Protein AF-A0A9P8JMI5-F1 (afdb_monomer_lite)

Radius of gyration: 20.56 Å; chains: 1; bounding box: 44×43×56 Å

pLDDT: mean 88.42, std 10.17, range [33.72, 98.31]

Secondary structure (DSSP, 8-state):
---TTS----HHHHHHHHHHHHHTT--EEEE-S-SEEE-TT-SSS--EEEEEEE-TTT--HHHHHHHHHHHHHTT-EEEE---TTS--S-EEETT-TTSPPPP-TT---EEESSS---SS------EESS--PPPPB-TTSPBP-TT---STTHHHHHHHHH---EE-SSB--S-EE-SSS---HHHHTTSEETTT---B-TTSHHHHHHHHHHHHHHHHHH--

InterPro domains:
  IPR006047 Glycosyl hydrolase family 13, catalytic domain [PF00128] (5-127)
  IPR017853 Glycoside hydrolase superfamily [SSF51445] (3-213)
  IPR058655 Cell wall alpha-1,3-glucan synthase Mok11-14/Ags1-like [PTHR47182] (3-224)

Organism: Aureobasidium melanogenum (NCBI:txid46634)

Sequence (224 aa):
MGTTMRHGGDLAGLVDTLDYIQGMGIKGLYVAGTPFINMPWKSDAYSPIDFTLLDHHFGKIADWRAAVDEIHRRGMYIILDNTFATMADLIGFDGYLNESTPFLPEEHQVIWKTERQYPDFAFGNTKTSPCELPRFWDESGSQVQNGAHSDNFSTTFDRLSSLSDCFDSDFDQYGDTEAFGVFPDWQRQLSKFASVQDRLREWKPSVLDKLQHLHCLTISMLDI

Foldseek 3Di:
DDDPLEDDDALVVVLVCLVVCVVVVAAEAEDFAAQADADSNDHRNQAHQELVHGDCVRHHLVSLQVSQVSCVVSNHHYDGDDNQFGHHPQKDFVPDPPHFWDFALAFGDMDGPDPRHRPLFWFFPDKDFQDDDDFDAWPVRHTDDQPPDPDPCNVRVNSNRPDRIDGPGQFQGRTEDEPDDDDTPVSVVRHRYNSRTGGTPCVPVVNVVSVVVSVVCVCVSRPD

Structure (mmCIF, N/CA/C/O backbone):
data_AF-A0A9P8JMI5-F1
#
_entry.id   AF-A0A9P8JMI5-F1
#
loop_
_atom_site.group_PDB
_atom_site.id
_atom_site.type_symbol
_atom_site.label_atom_id
_atom_site.label_alt_id
_atom_site.label_comp_id
_atom_site.label_asym_id
_atom_site.label_entity_id
_atom_site.label_seq_id
_atom_site.pdbx_PDB_ins_code
_atom_site.Cartn_x
_atom_site.Cartn_y
_atom_site.Cartn_z
_atom_site.occupancy
_atom_site.B_iso_or_equiv
_atom_site.auth_seq_id
_atom_site.auth_comp_id
_atom_site.auth_asym_id
_atom_site.auth_atom_id
_atom_site.pdbx_PDB_model_num
ATOM 1 N N . MET A 1 1 ? -4.883 -20.721 23.898 1.00 33.72 1 MET A N 1
ATOM 2 C CA . MET A 1 1 ? -3.406 -20.731 23.939 1.00 33.72 1 MET A CA 1
ATOM 3 C C . MET A 1 1 ? -2.921 -20.181 22.610 1.00 33.72 1 MET A C 1
ATOM 5 O O . MET A 1 1 ? -2.927 -20.914 21.631 1.00 33.72 1 MET A O 1
ATOM 9 N N . GLY A 1 2 ? -2.658 -18.873 22.549 1.00 42.66 2 GLY A N 1
ATOM 10 C CA . GLY A 1 2 ? -2.187 -18.204 21.335 1.00 42.66 2 GLY A CA 1
ATOM 11 C C . GLY A 1 2 ? -0.719 -18.532 21.085 1.00 42.66 2 GLY A C 1
ATOM 12 O O . GLY A 1 2 ? 0.084 -18.530 22.016 1.00 42.66 2 GLY A O 1
ATOM 13 N N . THR A 1 3 ? -0.383 -18.875 19.847 1.00 40.53 3 THR A N 1
ATOM 14 C CA . THR A 1 3 ? 0.981 -19.177 19.408 1.00 40.53 3 THR A CA 1
ATOM 15 C C . THR A 1 3 ? 1.871 -17.947 19.573 1.00 40.53 3 THR A C 1
ATOM 17 O O . THR A 1 3 ? 1.673 -16.928 18.916 1.00 40.53 3 THR A O 1
ATOM 20 N N . THR A 1 4 ? 2.857 -18.062 20.458 1.00 51.56 4 THR A N 1
ATOM 21 C CA . THR A 1 4 ? 3.824 -17.044 20.894 1.00 51.56 4 THR A CA 1
ATOM 22 C C . THR A 1 4 ? 4.888 -16.727 19.832 1.00 51.56 4 THR A C 1
ATOM 24 O O . THR A 1 4 ? 6.080 -16.824 20.109 1.00 51.56 4 THR A O 1
ATOM 27 N N . MET A 1 5 ? 4.489 -16.412 18.597 1.00 56.59 5 MET A N 1
ATOM 28 C CA . MET A 1 5 ? 5.435 -15.969 17.556 1.00 56.59 5 MET A CA 1
ATOM 29 C C . MET A 1 5 ? 5.603 -14.444 17.515 1.00 56.59 5 MET A C 1
ATOM 31 O O . MET A 1 5 ? 6.590 -13.952 16.977 1.00 56.59 5 MET A O 1
ATOM 35 N N . ARG A 1 6 ? 4.681 -13.697 18.134 1.00 65.81 6 ARG A N 1
ATOM 36 C CA . ARG A 1 6 ? 4.723 -12.238 18.275 1.00 65.81 6 ARG A CA 1
ATOM 37 C C . ARG A 1 6 ? 4.472 -11.848 19.733 1.00 65.81 6 ARG A C 1
ATOM 39 O O . ARG A 1 6 ? 3.687 -12.501 20.422 1.00 65.81 6 ARG A O 1
ATOM 46 N N . HIS A 1 7 ? 5.161 -10.811 20.202 1.00 65.44 7 HIS A N 1
ATOM 47 C CA . HIS A 1 7 ? 4.938 -10.196 21.512 1.00 65.44 7 HIS A CA 1
ATOM 48 C C . HIS A 1 7 ? 4.003 -8.992 21.345 1.00 65.44 7 HIS A C 1
ATOM 50 O O . HIS A 1 7 ? 4.207 -8.210 20.421 1.00 65.44 7 HIS A O 1
ATOM 56 N N . GLY A 1 8 ? 3.013 -8.817 22.223 1.00 69.94 8 GLY A N 1
ATOM 57 C CA . GLY A 1 8 ? 2.082 -7.688 22.134 1.00 69.94 8 GLY A CA 1
ATOM 58 C C . GLY A 1 8 ? 0.811 -7.872 22.960 1.00 69.94 8 GLY A C 1
ATOM 59 O O . GLY A 1 8 ? 0.629 -8.909 23.600 1.00 69.94 8 GLY A O 1
ATOM 60 N N . GLY A 1 9 ? -0.031 -6.837 22.964 1.00 80.88 9 GLY A N 1
ATOM 61 C CA . GLY A 1 9 ? -1.409 -6.890 23.458 1.00 80.88 9 GLY A CA 1
ATOM 62 C C . GLY A 1 9 ? -2.399 -7.255 22.348 1.00 80.88 9 GLY A C 1
ATOM 63 O O . GLY A 1 9 ? -2.004 -7.533 21.218 1.00 80.88 9 GLY A O 1
ATOM 64 N N . ASP A 1 10 ? -3.684 -7.229 22.676 1.00 86.69 10 ASP A N 1
ATOM 65 C CA . ASP A 1 10 ? -4.795 -7.510 21.768 1.00 86.69 10 ASP A CA 1
ATOM 66 C C . ASP A 1 10 ? -5.898 -6.445 21.914 1.00 86.69 10 ASP A C 1
ATOM 68 O O . ASP A 1 10 ? -5.756 -5.465 22.655 1.00 86.69 10 ASP A O 1
ATOM 72 N N . LEU A 1 11 ? -7.007 -6.621 21.194 1.00 91.56 11 LEU A N 1
ATOM 73 C CA . LEU A 1 11 ? -8.145 -5.705 21.271 1.00 91.56 11 LEU A CA 1
ATOM 74 C C . LEU A 1 11 ? -8.777 -5.630 22.658 1.00 91.56 11 LEU A C 1
ATOM 76 O O . LEU A 1 11 ? -9.271 -4.568 23.025 1.00 91.56 11 LEU A O 1
ATOM 80 N N . ALA A 1 12 ? -8.766 -6.720 23.427 1.00 90.44 12 ALA A N 1
ATOM 81 C CA . ALA A 1 12 ? -9.298 -6.698 24.784 1.00 90.44 12 ALA A CA 1
ATOM 82 C C . ALA A 1 12 ? -8.448 -5.768 25.659 1.00 90.44 12 ALA A C 1
ATOM 84 O O . ALA A 1 12 ? -8.985 -4.881 26.320 1.00 90.44 12 ALA A O 1
ATOM 85 N N . GLY A 1 13 ? -7.120 -5.882 25.556 1.00 91.94 13 GLY A N 1
ATOM 86 C CA . GLY A 1 13 ? -6.195 -4.955 26.202 1.00 91.94 13 GLY A CA 1
ATOM 87 C C . GLY A 1 13 ? -6.376 -3.503 25.745 1.00 91.94 13 GLY A C 1
ATOM 88 O O . GLY A 1 13 ? -6.311 -2.595 26.571 1.00 91.94 13 GLY A O 1
ATOM 89 N N . LEU A 1 14 ? -6.648 -3.260 24.456 1.00 93.75 14 LEU A N 1
ATOM 90 C CA . LEU A 1 14 ? -6.973 -1.915 23.968 1.00 93.75 14 LEU A CA 1
ATOM 91 C C . LEU A 1 14 ? -8.250 -1.382 24.631 1.00 93.75 14 LEU A C 1
ATOM 93 O O . LEU A 1 14 ? -8.224 -0.281 25.183 1.00 93.75 14 LEU A O 1
ATOM 97 N N . VAL A 1 15 ? -9.334 -2.163 24.615 1.00 95.94 15 VAL A N 1
ATOM 98 C CA . VAL A 1 15 ? -10.634 -1.793 25.198 1.00 95.94 15 VAL A CA 1
ATOM 99 C C . VAL A 1 15 ? -10.502 -1.443 26.681 1.00 95.94 15 VAL A C 1
ATOM 101 O O . VAL A 1 15 ? -11.001 -0.396 27.101 1.00 95.94 15 VAL A O 1
ATOM 104 N N . ASP A 1 16 ? -9.746 -2.237 27.441 1.00 96.31 16 ASP A N 1
ATOM 105 C CA . ASP A 1 16 ? -9.487 -2.012 28.870 1.00 96.31 16 ASP A CA 1
ATOM 106 C C . ASP A 1 16 ? -8.784 -0.668 29.159 1.00 96.31 16 ASP A C 1
ATOM 108 O O . ASP A 1 16 ? -8.864 -0.142 30.271 1.00 96.31 16 ASP A O 1
ATOM 112 N N . THR A 1 17 ? -8.113 -0.073 28.166 1.00 95.94 17 THR A N 1
ATOM 113 C CA . THR A 1 17 ? -7.385 1.204 28.303 1.00 95.94 17 THR A CA 1
ATOM 114 C C . THR A 1 17 ? -8.128 2.423 27.752 1.00 95.94 17 THR A C 1
ATOM 116 O O . THR A 1 17 ? -7.666 3.555 27.940 1.00 95.94 17 THR A O 1
ATOM 119 N N . LEU A 1 18 ? -9.286 2.245 27.105 1.00 97.62 18 LEU A N 1
ATOM 120 C CA . LEU A 1 18 ? -9.977 3.335 26.401 1.00 97.62 18 LEU A CA 1
ATOM 121 C C . LEU A 1 18 ? -10.389 4.492 27.319 1.00 97.62 18 LEU A C 1
ATOM 123 O O . LEU A 1 18 ? -10.363 5.641 26.884 1.00 97.62 18 LEU A O 1
ATOM 127 N N . ASP A 1 19 ? -10.725 4.224 28.583 1.00 97.75 19 ASP A N 1
ATOM 128 C CA . ASP A 1 19 ? -11.083 5.273 29.550 1.00 97.75 19 ASP A CA 1
ATOM 129 C C . ASP A 1 19 ? -9.886 6.165 29.897 1.00 97.75 19 ASP A C 1
ATOM 131 O O . ASP A 1 19 ? -10.025 7.384 30.011 1.00 97.75 19 ASP A O 1
ATOM 135 N N . TYR A 1 20 ? -8.690 5.579 30.008 1.00 97.88 20 TYR A N 1
ATOM 136 C CA . TYR A 1 20 ? -7.456 6.335 30.216 1.00 97.88 20 TYR A CA 1
ATOM 137 C C . TYR A 1 20 ? -7.157 7.230 29.008 1.00 97.88 20 TYR A C 1
ATOM 139 O O . TYR A 1 20 ? -6.894 8.424 29.161 1.00 97.88 20 TYR A O 1
ATOM 147 N N . ILE A 1 21 ? -7.266 6.668 27.803 1.00 97.44 21 ILE A N 1
ATOM 148 C CA . ILE A 1 21 ? -7.045 7.379 26.539 1.00 97.44 21 ILE A CA 1
ATOM 149 C C . ILE A 1 21 ? -8.039 8.533 26.375 1.00 97.44 21 ILE A C 1
ATOM 151 O O . ILE A 1 21 ? -7.640 9.664 26.083 1.00 97.44 21 ILE A O 1
ATOM 155 N N . GLN A 1 22 ? -9.326 8.276 26.612 1.00 97.75 22 GLN A N 1
ATOM 156 C CA . GLN A 1 22 ? -10.365 9.300 26.562 1.00 97.75 22 GLN A CA 1
ATOM 157 C C . GLN A 1 22 ? -10.131 10.384 27.625 1.00 97.75 22 GLN A C 1
ATOM 159 O O . GLN A 1 22 ? -10.297 11.570 27.335 1.00 97.75 22 GLN A O 1
ATOM 164 N N . GLY A 1 23 ? -9.705 9.998 28.833 1.00 97.94 23 GLY A N 1
ATOM 165 C CA . GLY A 1 23 ? -9.383 10.913 29.930 1.00 97.94 23 GLY A CA 1
ATOM 166 C C . GLY A 1 23 ? -8.244 11.887 29.609 1.00 97.94 23 GLY A C 1
ATOM 167 O O . GLY A 1 23 ? -8.245 13.009 30.113 1.00 97.94 23 GLY A O 1
ATOM 168 N N . MET A 1 24 ? -7.320 11.510 28.718 1.00 98.06 24 MET A N 1
ATOM 169 C CA . MET A 1 24 ? -6.291 12.414 28.181 1.00 98.06 24 MET A CA 1
ATOM 170 C C . MET A 1 24 ? -6.831 13.424 27.151 1.00 98.06 24 MET A C 1
ATOM 172 O O . MET A 1 24 ? -6.108 14.331 26.747 1.00 98.06 24 MET A O 1
ATOM 176 N N . GLY A 1 25 ? -8.086 13.287 26.712 1.00 97.69 25 GLY A N 1
ATOM 177 C CA . GLY A 1 25 ? -8.713 14.153 25.710 1.00 97.69 25 GLY A CA 1
ATOM 178 C C . GLY A 1 25 ? -8.486 13.720 24.258 1.00 97.69 25 GLY A C 1
ATOM 179 O O . GLY A 1 25 ? -8.807 14.483 23.345 1.00 97.69 25 GLY A O 1
ATOM 180 N N . ILE A 1 26 ? -7.958 12.514 24.025 1.00 98.06 26 ILE A N 1
ATOM 181 C CA . ILE A 1 26 ? -7.731 11.966 22.681 1.00 98.06 26 ILE A CA 1
ATOM 182 C C . ILE A 1 26 ? -9.067 11.712 21.965 1.00 98.06 26 ILE A C 1
ATOM 184 O O . ILE A 1 26 ? -10.066 11.338 22.579 1.00 98.06 26 ILE A O 1
ATOM 188 N N . LYS A 1 27 ? -9.085 11.948 20.647 1.00 97.44 27 LYS A N 1
ATOM 189 C CA . LYS A 1 27 ? -10.262 11.783 19.773 1.00 97.44 27 LYS A CA 1
ATOM 190 C C . LYS A 1 27 ? -10.054 10.824 18.609 1.00 97.44 27 LYS A C 1
ATOM 192 O O . LYS A 1 27 ? -11.026 10.462 17.962 1.00 97.44 27 LYS A O 1
ATOM 197 N N . GLY A 1 28 ? -8.820 10.417 18.343 1.00 96.69 28 GLY A N 1
ATOM 198 C CA . GLY A 1 28 ? -8.478 9.508 17.259 1.00 96.69 28 GLY A CA 1
ATOM 199 C C . GLY A 1 28 ? -7.433 8.510 17.729 1.00 96.69 28 GLY A C 1
ATOM 200 O O . GLY A 1 28 ? -6.467 8.895 18.386 1.00 96.69 28 GLY A O 1
ATOM 201 N N . LEU A 1 29 ? -7.643 7.245 17.393 1.00 95.94 29 LEU A N 1
ATOM 202 C CA . LEU A 1 29 ? -6.739 6.140 17.649 1.00 95.94 29 LEU A CA 1
ATOM 203 C C . LEU A 1 29 ? -6.214 5.628 16.321 1.00 95.94 29 LEU A C 1
ATOM 205 O O . LEU A 1 29 ? -6.949 5.012 15.560 1.00 95.94 29 LEU A O 1
ATOM 209 N N . TYR A 1 30 ? -4.942 5.886 16.051 1.00 94.88 30 TYR A N 1
ATOM 210 C CA . TYR A 1 30 ? -4.247 5.267 14.937 1.00 94.88 30 TYR A CA 1
ATOM 211 C C . TYR A 1 30 ? -3.578 3.979 15.412 1.00 94.88 30 TYR A C 1
ATOM 213 O O . TYR A 1 30 ? -2.729 4.016 16.306 1.00 94.88 30 TYR A O 1
ATOM 221 N N . VAL A 1 31 ? -3.986 2.849 14.836 1.00 90.25 31 VAL A N 1
ATOM 222 C CA . VAL A 1 31 ? -3.379 1.545 15.107 1.00 90.25 31 VAL A CA 1
ATOM 223 C C . VAL A 1 31 ? -2.309 1.301 14.052 1.00 90.25 31 VAL A C 1
ATOM 225 O O . VAL A 1 31 ? -2.624 1.137 12.877 1.00 90.25 31 VAL A O 1
ATOM 228 N N . ALA A 1 32 ? -1.050 1.312 14.489 1.00 89.06 32 ALA A N 1
ATOM 229 C CA . ALA A 1 32 ? 0.084 1.029 13.623 1.00 89.06 32 ALA A CA 1
ATOM 230 C C . ALA A 1 32 ? 0.099 -0.451 13.220 1.00 89.06 32 ALA A C 1
ATOM 232 O O . ALA A 1 32 ? -0.016 -1.333 14.077 1.00 89.06 32 ALA A O 1
ATOM 233 N N . GLY A 1 33 ? 0.300 -0.696 11.928 1.00 88.31 33 GLY A N 1
ATOM 234 C CA . GLY A 1 33 ? 0.318 -2.028 11.342 1.00 88.31 33 GLY A CA 1
ATOM 235 C C . GLY A 1 33 ? -1.067 -2.501 10.912 1.00 88.31 33 GLY A C 1
ATOM 236 O O . GLY A 1 33 ? -2.107 -2.046 11.388 1.00 88.31 33 GLY A O 1
ATOM 237 N N . THR A 1 34 ? -1.079 -3.431 9.964 1.00 90.88 34 THR A N 1
ATOM 238 C CA . THR A 1 34 ? -2.320 -3.939 9.381 1.00 90.88 34 THR A CA 1
ATOM 239 C C . THR A 1 34 ? -3.052 -4.903 10.328 1.00 90.88 34 THR A C 1
ATOM 241 O O . THR A 1 34 ? -2.411 -5.761 10.945 1.00 90.88 34 THR A O 1
ATOM 244 N N . PRO A 1 35 ? -4.396 -4.837 10.430 1.00 91.69 35 PRO A N 1
ATOM 245 C CA . PRO A 1 35 ? -5.183 -5.807 11.193 1.00 91.69 35 PRO A CA 1
ATOM 246 C C . PRO A 1 35 ? -5.352 -7.149 10.460 1.00 91.69 35 PRO A C 1
ATOM 248 O O . PRO A 1 35 ? -5.969 -8.068 11.001 1.00 91.69 35 PRO A O 1
ATOM 251 N N . PHE A 1 36 ? -4.859 -7.257 9.224 1.00 93.75 36 PHE A N 1
ATOM 252 C CA . PHE A 1 36 ? -5.028 -8.409 8.343 1.00 93.75 36 PHE A CA 1
ATOM 253 C C . PHE A 1 36 ? -3.951 -9.478 8.537 1.00 93.75 36 PHE A C 1
ATOM 255 O O . PHE A 1 36 ? -2.879 -9.206 9.083 1.00 93.75 36 PHE A O 1
ATOM 262 N N . ILE A 1 37 ? -4.235 -10.704 8.083 1.00 92.69 37 ILE A N 1
ATOM 263 C CA . ILE A 1 37 ? -3.332 -11.851 8.223 1.00 92.69 37 ILE A CA 1
ATOM 264 C C . ILE A 1 37 ? -1.945 -11.498 7.677 1.00 92.69 37 ILE A C 1
ATOM 266 O O . ILE A 1 37 ? -1.765 -11.069 6.534 1.00 92.69 37 ILE A O 1
ATOM 270 N N . ASN A 1 38 ? -0.941 -11.717 8.521 1.00 90.56 38 ASN A N 1
ATOM 271 C CA . ASN A 1 38 ? 0.416 -11.244 8.294 1.00 90.56 38 ASN A CA 1
ATOM 272 C C . ASN A 1 38 ? 1.435 -12.376 8.490 1.00 90.56 38 ASN A C 1
ATOM 274 O O . ASN A 1 38 ? 1.147 -13.390 9.133 1.00 90.56 38 ASN A O 1
ATOM 278 N N . MET A 1 39 ? 2.652 -12.216 7.974 1.00 88.69 39 MET A N 1
ATOM 279 C CA . MET A 1 39 ? 3.703 -13.232 8.082 1.00 88.69 39 MET A CA 1
ATOM 280 C C . MET A 1 39 ? 4.049 -13.560 9.539 1.00 88.69 39 MET A C 1
ATOM 282 O O . MET A 1 39 ? 4.525 -12.670 10.245 1.00 88.69 39 MET A O 1
ATOM 286 N N . PRO A 1 40 ? 3.897 -14.814 10.010 1.00 81.44 40 PRO A N 1
ATOM 287 C CA . PRO A 1 40 ? 3.923 -15.126 11.443 1.00 81.44 40 PRO A CA 1
ATOM 288 C C . PRO A 1 40 ? 5.160 -14.645 12.220 1.00 81.44 40 PRO A C 1
ATOM 290 O O . PRO A 1 40 ? 5.050 -14.325 13.398 1.00 81.44 40 PRO A O 1
ATOM 293 N N . TRP A 1 41 ? 6.326 -14.574 11.571 1.00 76.81 41 TRP A N 1
ATOM 294 C CA . TRP A 1 41 ? 7.599 -14.149 12.172 1.00 76.81 41 TRP A CA 1
ATOM 295 C C . TRP A 1 41 ? 7.924 -12.656 12.002 1.00 76.81 41 TRP A C 1
ATOM 297 O O . TRP A 1 41 ? 8.991 -12.209 12.419 1.00 76.81 41 TRP A O 1
ATOM 307 N N . LYS A 1 42 ? 7.043 -11.875 11.371 1.00 81.25 42 LYS A N 1
ATOM 308 C CA . LYS A 1 42 ? 7.169 -10.419 11.230 1.00 81.25 42 LYS A CA 1
ATOM 309 C C . LYS A 1 42 ? 6.335 -9.757 12.319 1.00 81.25 42 LYS A C 1
ATOM 311 O O . LYS A 1 42 ? 5.124 -9.941 12.358 1.00 81.25 42 LYS A O 1
ATOM 316 N N . SER A 1 43 ? 6.988 -9.073 13.255 1.00 78.19 43 SER A N 1
ATOM 317 C CA . SER A 1 43 ? 6.352 -8.540 14.470 1.00 78.19 43 SER A CA 1
ATOM 318 C C . SER A 1 43 ? 5.757 -7.142 14.310 1.00 78.19 43 SER A C 1
ATOM 320 O O . SER A 1 43 ? 5.055 -6.689 15.203 1.00 78.19 43 SER A O 1
ATOM 322 N N . ASP A 1 44 ? 6.067 -6.453 13.216 1.00 84.62 44 ASP A N 1
ATOM 323 C CA . ASP A 1 44 ? 5.668 -5.067 12.957 1.00 84.62 44 ASP A CA 1
ATOM 324 C C . ASP A 1 44 ? 4.272 -4.935 12.329 1.00 84.62 44 ASP A C 1
ATOM 326 O O . ASP A 1 44 ? 3.743 -3.834 12.259 1.00 84.62 44 ASP A O 1
ATOM 330 N N . ALA A 1 45 ? 3.678 -6.050 11.891 1.00 87.62 45 ALA A N 1
ATOM 331 C CA . ALA A 1 45 ? 2.424 -6.087 11.147 1.00 87.62 45 ALA A CA 1
ATOM 332 C C . ALA A 1 45 ? 2.450 -5.276 9.828 1.00 87.62 45 ALA A C 1
ATOM 334 O O . ALA A 1 45 ? 1.413 -4.808 9.368 1.00 87.62 45 ALA A O 1
ATOM 335 N N . TYR A 1 46 ? 3.605 -5.200 9.152 1.00 90.00 46 TYR A N 1
ATOM 336 C CA . TYR A 1 46 ? 3.756 -4.581 7.818 1.00 90.00 46 TYR A CA 1
ATOM 337 C C . TYR A 1 46 ? 4.137 -5.586 6.713 1.00 90.00 46 TYR A C 1
ATOM 339 O O . TYR A 1 46 ? 4.570 -5.207 5.630 1.00 90.00 46 TYR A O 1
ATOM 347 N N . SER A 1 47 ? 3.978 -6.893 6.961 1.00 90.81 47 SER A N 1
ATOM 348 C CA . SER A 1 47 ? 4.109 -7.957 5.947 1.00 90.81 47 SER A CA 1
ATOM 349 C C . SER A 1 47 ? 2.801 -8.748 5.732 1.00 90.81 47 SER A C 1
ATOM 351 O O . SER A 1 47 ? 2.777 -9.966 5.960 1.00 90.81 47 SER A O 1
ATOM 353 N N . PRO A 1 48 ? 1.687 -8.084 5.364 1.00 92.56 48 PRO A N 1
ATOM 354 C CA . PRO A 1 48 ? 0.419 -8.754 5.093 1.00 92.56 48 PRO A CA 1
ATOM 355 C C . PRO A 1 48 ? 0.562 -9.781 3.966 1.00 92.56 48 PRO A C 1
ATOM 357 O O . PRO A 1 48 ? 1.324 -9.579 3.017 1.00 92.56 48 PRO A O 1
ATOM 360 N N . ILE A 1 49 ? -0.177 -10.882 4.093 1.00 92.56 49 ILE A N 1
ATOM 361 C CA . ILE A 1 49 ? -0.284 -11.930 3.065 1.00 92.56 49 ILE A CA 1
ATOM 362 C C . ILE A 1 49 ? -1.704 -12.109 2.539 1.00 92.56 49 ILE A C 1
ATOM 364 O O . ILE A 1 49 ? -1.859 -12.769 1.522 1.00 92.56 49 ILE A O 1
ATOM 368 N N . ASP A 1 50 ? -2.716 -11.593 3.236 1.00 93.75 50 ASP A N 1
ATOM 369 C CA . ASP A 1 50 ? -4.125 -11.718 2.860 1.00 93.75 50 ASP A CA 1
ATOM 370 C C . ASP A 1 50 ? -4.921 -10.584 3.514 1.00 93.75 50 ASP A C 1
ATOM 372 O O . ASP A 1 50 ? -5.087 -10.577 4.735 1.00 93.75 50 ASP A O 1
ATOM 376 N N . PHE A 1 51 ? -5.411 -9.637 2.713 1.00 93.81 51 PHE A N 1
ATOM 377 C CA . PHE A 1 51 ? -6.210 -8.494 3.164 1.00 93.81 51 PHE A CA 1
ATOM 378 C C . PHE A 1 51 ? -7.709 -8.811 3.285 1.00 93.81 51 PHE A C 1
ATOM 380 O O . PHE A 1 51 ? -8.512 -7.929 3.589 1.00 93.81 51 PHE A O 1
ATOM 387 N N . THR A 1 52 ? -8.124 -10.058 3.057 1.00 92.12 52 THR A N 1
ATOM 388 C CA . THR A 1 52 ? -9.528 -10.484 3.172 1.00 92.12 52 THR A CA 1
ATOM 389 C C . THR A 1 52 ? -9.857 -11.080 4.540 1.00 92.12 52 THR A C 1
ATOM 391 O O . THR A 1 52 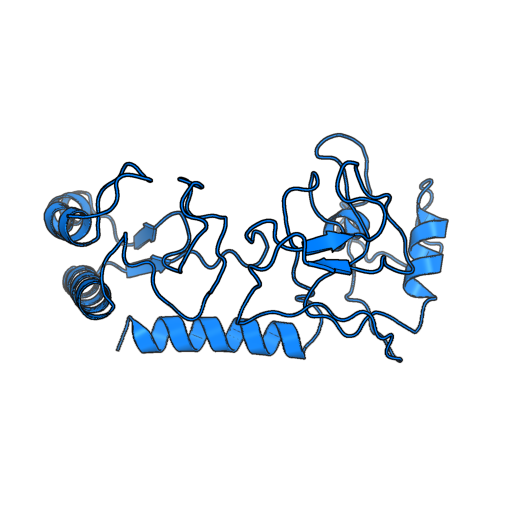? -11.031 -11.195 4.900 1.00 92.12 52 THR A O 1
ATOM 394 N N . LEU A 1 53 ? -8.835 -11.426 5.330 1.00 92.94 53 LEU A N 1
ATOM 395 C CA . LEU A 1 53 ? -8.972 -12.071 6.633 1.00 92.94 53 LEU A CA 1
ATOM 396 C C . LEU A 1 53 ? -8.263 -11.272 7.730 1.00 92.94 53 LEU A C 1
ATOM 398 O O . LEU A 1 53 ? -7.096 -10.910 7.604 1.00 92.94 53 LEU A O 1
ATOM 402 N N . LEU A 1 54 ? -8.960 -11.042 8.844 1.00 92.81 54 LEU A N 1
ATOM 403 C CA . LEU A 1 54 ? -8.379 -10.429 10.041 1.00 92.81 54 LEU A CA 1
ATOM 404 C C . LEU A 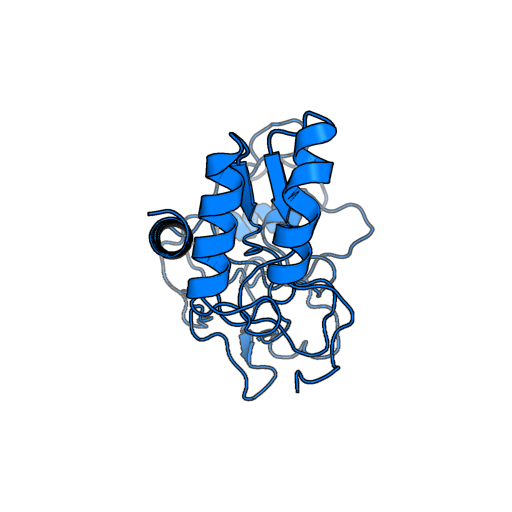1 54 ? -7.392 -11.389 10.715 1.00 92.81 54 LEU A C 1
ATOM 406 O O . LEU A 1 54 ? -7.654 -12.591 10.827 1.00 92.81 54 LEU A O 1
ATOM 410 N N . ASP A 1 55 ? -6.281 -10.851 11.214 1.00 91.31 55 ASP A N 1
ATOM 411 C CA . ASP A 1 55 ? -5.309 -11.623 11.974 1.00 91.31 55 ASP A CA 1
ATOM 412 C C . ASP A 1 55 ? -5.890 -11.999 13.342 1.00 91.31 55 ASP A C 1
ATOM 414 O O . ASP A 1 55 ? -6.109 -11.161 14.222 1.00 91.31 55 ASP A O 1
ATOM 418 N N . HIS A 1 56 ? -6.104 -13.301 13.533 1.00 89.38 56 HIS A N 1
ATOM 419 C CA . HIS A 1 56 ? -6.594 -13.876 14.783 1.00 89.38 56 HIS A CA 1
ATOM 420 C C . HIS A 1 56 ? -5.702 -13.574 15.993 1.00 89.38 56 HIS A C 1
ATOM 422 O O . HIS A 1 56 ? -6.151 -13.765 17.125 1.00 89.38 56 HIS A O 1
ATOM 428 N N . HIS A 1 57 ? -4.461 -13.131 15.776 1.00 86.56 57 HIS A N 1
ATOM 429 C CA . HIS A 1 57 ? -3.605 -12.623 16.838 1.00 86.56 57 HIS A CA 1
ATOM 430 C C . HIS A 1 57 ? -4.217 -11.415 17.558 1.00 86.56 57 HIS A C 1
ATOM 432 O O . HIS A 1 57 ? -4.119 -11.344 18.780 1.00 86.56 57 HIS A O 1
ATOM 438 N N . PHE A 1 58 ? -4.867 -10.503 16.827 1.00 88.88 58 PHE A N 1
ATOM 439 C CA . PHE A 1 58 ? -5.457 -9.288 17.401 1.00 88.88 58 PHE A CA 1
ATOM 440 C C . PHE A 1 58 ? -6.884 -9.504 17.909 1.00 88.88 58 PHE A C 1
ATOM 442 O O . PHE A 1 58 ? -7.320 -8.827 18.837 1.00 88.88 58 PHE A O 1
ATOM 449 N N . GLY A 1 59 ? -7.601 -10.468 17.331 1.00 90.38 59 GLY A N 1
ATOM 450 C CA . GLY A 1 59 ? -8.940 -10.858 17.754 1.00 90.38 59 GLY A CA 1
ATOM 451 C C . GLY A 1 59 ? -9.780 -11.371 16.593 1.00 90.38 59 GLY A C 1
ATOM 452 O O . GLY A 1 59 ? -9.335 -11.444 15.448 1.00 90.38 59 GLY A O 1
ATOM 453 N N . LYS A 1 60 ? -11.019 -11.759 16.884 1.00 93.44 60 LYS A N 1
ATOM 454 C CA . LYS A 1 60 ? -12.009 -12.118 15.861 1.00 93.44 60 LYS A CA 1
ATOM 455 C C . LYS A 1 60 ? -12.752 -10.867 15.403 1.00 93.44 60 LYS A C 1
ATOM 457 O O . LYS A 1 60 ? -12.771 -9.852 16.087 1.00 93.44 60 LYS A O 1
ATOM 462 N N . ILE A 1 61 ? -13.469 -10.976 14.286 1.00 94.12 61 ILE A N 1
ATOM 463 C CA . ILE A 1 61 ? -14.333 -9.900 13.772 1.00 94.12 61 ILE A CA 1
ATOM 464 C C . ILE A 1 61 ? -15.303 -9.337 14.828 1.00 94.12 61 ILE A C 1
ATOM 466 O O . ILE A 1 61 ? -15.542 -8.136 14.863 1.00 94.12 61 ILE A O 1
ATOM 470 N N . ALA A 1 62 ? -15.845 -10.186 15.707 1.00 94.75 62 ALA A N 1
ATOM 471 C CA . ALA A 1 62 ? -16.738 -9.750 16.780 1.00 94.75 62 ALA A CA 1
ATOM 472 C C . ALA A 1 62 ? -16.014 -8.892 17.829 1.00 94.75 62 ALA A C 1
ATOM 474 O O . ALA A 1 62 ? -16.584 -7.914 18.301 1.00 94.75 62 ALA A O 1
ATOM 475 N N . ASP A 1 63 ? -14.762 -9.233 18.146 1.00 94.88 63 ASP A N 1
ATOM 476 C CA . ASP A 1 63 ? -13.932 -8.477 19.086 1.00 94.88 63 ASP A CA 1
ATOM 477 C C . ASP A 1 63 ? -13.559 -7.115 18.483 1.00 94.88 63 ASP A C 1
ATOM 479 O O . ASP A 1 63 ? -13.638 -6.096 19.164 1.00 94.88 63 ASP A O 1
ATOM 483 N N . TRP A 1 64 ? -13.240 -7.080 17.181 1.00 95.50 64 TRP A N 1
ATOM 484 C CA . TRP A 1 64 ? -12.991 -5.834 16.450 1.00 95.50 64 TRP A CA 1
ATOM 485 C C . TRP A 1 64 ? -14.209 -4.912 16.455 1.00 95.50 64 TRP A C 1
ATOM 487 O O . TRP A 1 64 ? -14.079 -3.759 16.850 1.00 95.50 64 TRP A O 1
ATOM 497 N N . ARG A 1 65 ? -15.393 -5.412 16.079 1.00 96.56 65 ARG A N 1
ATOM 498 C CA . ARG A 1 65 ? -16.636 -4.619 16.095 1.00 96.56 65 ARG A CA 1
ATOM 499 C C . ARG A 1 65 ? -16.936 -4.059 17.480 1.00 96.56 65 ARG A C 1
ATOM 501 O O . ARG A 1 65 ? -17.158 -2.866 17.619 1.00 96.56 65 ARG A O 1
ATOM 508 N N . ALA A 1 66 ? -16.850 -4.901 18.511 1.00 96.19 66 ALA A N 1
ATOM 509 C CA . ALA A 1 66 ? -17.068 -4.464 19.886 1.00 96.19 66 ALA A CA 1
ATOM 510 C C . ALA A 1 66 ? -16.068 -3.375 20.317 1.00 96.19 66 ALA A C 1
ATOM 512 O O . ALA A 1 66 ? -16.449 -2.430 21.004 1.00 96.19 66 ALA A O 1
ATOM 513 N N . ALA A 1 67 ? -14.802 -3.479 19.902 1.00 96.50 67 ALA A N 1
ATOM 514 C CA . ALA A 1 67 ? -13.802 -2.453 20.175 1.00 96.50 67 ALA A CA 1
ATOM 515 C C . ALA A 1 67 ? -14.112 -1.135 19.445 1.00 96.50 67 ALA A C 1
ATOM 517 O O . ALA A 1 67 ? -14.045 -0.076 20.067 1.00 96.50 67 ALA A O 1
ATOM 518 N N . VAL A 1 68 ? -14.487 -1.189 18.162 1.00 97.19 68 VAL A N 1
ATOM 519 C CA . VAL A 1 68 ? -14.885 -0.006 17.375 1.00 97.19 68 VAL A CA 1
ATOM 520 C C . VAL A 1 68 ? -16.109 0.675 17.990 1.00 97.19 68 VAL A C 1
ATOM 522 O O . VAL A 1 68 ? -16.066 1.880 18.241 1.00 97.19 68 VAL A O 1
ATOM 525 N N . ASP A 1 69 ? -17.143 -0.090 18.346 1.00 97.44 69 ASP A N 1
ATOM 526 C CA . ASP A 1 69 ? -18.342 0.419 19.024 1.00 97.44 69 ASP A CA 1
ATOM 527 C C . ASP A 1 69 ? -17.986 1.151 20.324 1.00 97.44 69 ASP A C 1
ATOM 529 O O . ASP A 1 69 ? -18.488 2.239 20.614 1.00 97.44 69 ASP A O 1
ATOM 533 N N . GLU A 1 70 ? -17.081 0.576 21.113 1.00 97.56 70 GLU A N 1
ATOM 534 C CA . GLU A 1 70 ? -16.671 1.121 22.404 1.00 97.56 70 GLU A CA 1
ATOM 535 C C . GLU A 1 70 ? -15.798 2.385 22.258 1.00 97.56 70 GLU A C 1
ATOM 537 O O . GLU A 1 70 ? -15.891 3.315 23.073 1.00 97.56 70 GLU A O 1
ATOM 542 N N . ILE A 1 71 ? -15.006 2.469 21.184 1.00 97.75 71 ILE A N 1
ATOM 543 C CA . ILE A 1 71 ? -14.278 3.678 20.768 1.00 97.75 71 ILE A CA 1
ATOM 544 C C . ILE A 1 71 ? -15.275 4.775 20.362 1.00 97.75 71 ILE A C 1
ATOM 546 O O . ILE A 1 71 ? -15.208 5.898 20.878 1.00 97.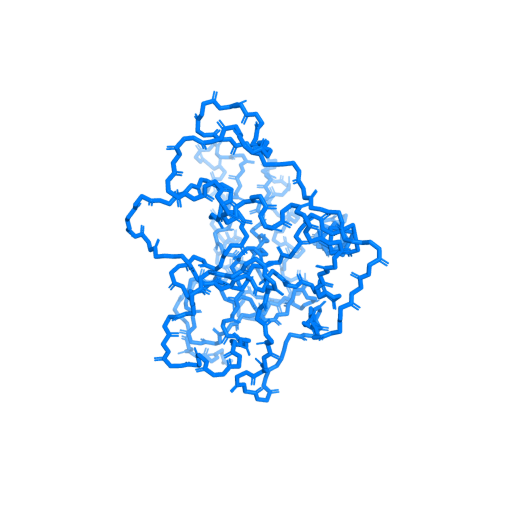75 71 ILE A O 1
ATOM 550 N N . HIS A 1 72 ? -16.250 4.449 19.511 1.00 97.81 72 HIS A N 1
ATOM 551 C CA . HIS A 1 72 ? -17.266 5.388 19.027 1.00 97.81 72 HIS A CA 1
ATOM 552 C C . HIS A 1 72 ? -18.186 5.881 20.150 1.00 97.81 72 HIS A C 1
ATOM 554 O O . HIS A 1 72 ? -18.471 7.079 20.236 1.00 97.81 72 HIS A O 1
ATOM 560 N N . ARG A 1 73 ? -18.556 5.017 21.104 1.00 97.50 73 ARG A N 1
ATOM 561 C CA . ARG A 1 73 ? -19.336 5.385 22.302 1.00 97.50 73 ARG A CA 1
ATOM 562 C C . ARG A 1 73 ? -18.649 6.458 23.153 1.00 97.50 73 ARG A C 1
ATOM 564 O O . ARG A 1 73 ? -19.318 7.223 23.850 1.00 97.50 73 ARG A O 1
ATOM 571 N N . ARG A 1 74 ? -17.317 6.543 23.091 1.00 97.75 74 ARG A N 1
ATOM 572 C CA . ARG A 1 74 ? -16.506 7.573 23.766 1.00 97.75 74 ARG A CA 1
ATOM 573 C C . ARG A 1 74 ? -16.333 8.854 22.953 1.00 97.75 74 ARG A C 1
ATOM 575 O O . ARG A 1 74 ? -15.667 9.782 23.426 1.00 97.75 74 ARG A O 1
ATOM 582 N N . GLY A 1 75 ? -16.922 8.931 21.760 1.00 97.44 75 GLY A N 1
ATOM 583 C CA . GLY A 1 75 ? -16.718 10.029 20.819 1.00 97.44 75 GLY A CA 1
ATOM 584 C C . GLY A 1 75 ? -15.269 10.112 20.338 1.00 97.44 75 GLY A C 1
ATOM 585 O O . GLY A 1 75 ? -14.742 11.219 20.193 1.00 97.44 75 GLY A O 1
ATOM 586 N N . MET A 1 76 ? -14.615 8.957 20.194 1.00 98.31 76 MET A N 1
ATOM 587 C CA . MET A 1 76 ? -13.313 8.796 19.548 1.00 98.31 76 MET A CA 1
ATOM 588 C C . MET A 1 76 ? -13.505 8.088 18.201 1.00 98.31 76 MET A C 1
ATOM 590 O O . MET A 1 76 ? -14.554 7.499 17.979 1.00 98.31 76 MET A O 1
ATOM 594 N N . TYR A 1 77 ? -12.500 8.131 17.331 1.00 97.31 77 TYR A N 1
ATOM 595 C CA . TYR A 1 77 ? -12.469 7.443 16.036 1.00 97.31 77 TYR A CA 1
ATOM 596 C C . TYR A 1 77 ? -11.265 6.510 15.964 1.00 97.31 77 TYR A C 1
ATOM 598 O O . TYR A 1 77 ? -10.253 6.764 16.619 1.00 97.31 77 TYR A O 1
ATOM 606 N N . ILE A 1 78 ? -11.348 5.467 15.145 1.00 95.62 78 ILE A N 1
ATOM 607 C CA . ILE A 1 78 ? -10.224 4.576 14.853 1.00 95.62 78 ILE A CA 1
ATOM 608 C C . ILE A 1 78 ? -9.731 4.782 13.417 1.00 95.62 78 ILE A C 1
ATOM 610 O O . ILE A 1 78 ? -10.515 5.009 12.500 1.00 95.62 78 ILE A O 1
ATOM 614 N N . ILE A 1 79 ? -8.417 4.712 13.228 1.00 95.00 79 ILE A N 1
ATOM 615 C CA . ILE A 1 79 ? -7.744 4.731 11.932 1.00 95.00 79 ILE A CA 1
ATOM 616 C C . ILE A 1 79 ? -6.909 3.457 11.861 1.00 95.00 79 ILE A C 1
ATOM 618 O O . ILE A 1 79 ? -6.055 3.225 12.719 1.00 95.00 79 ILE A O 1
ATOM 622 N N . LEU A 1 80 ? -7.180 2.637 10.849 1.00 92.38 80 LEU A N 1
ATOM 623 C CA . LEU A 1 80 ? -6.483 1.378 10.608 1.00 92.38 80 LEU A CA 1
ATOM 624 C C . LEU A 1 80 ? -5.561 1.513 9.403 1.00 92.38 80 LEU A C 1
ATOM 626 O O . LEU A 1 80 ? -5.942 2.091 8.383 1.00 92.38 80 LEU A O 1
ATOM 630 N N . ASP A 1 81 ? -4.370 0.937 9.522 1.00 89.56 81 ASP A N 1
ATOM 631 C CA . ASP A 1 81 ? -3.421 0.830 8.425 1.00 89.56 81 ASP A CA 1
ATOM 632 C C . ASP A 1 81 ? -3.863 -0.206 7.389 1.00 89.56 81 ASP A C 1
ATOM 634 O O . ASP A 1 81 ? -4.280 -1.319 7.710 1.00 89.56 81 ASP A O 1
ATOM 638 N N . ASN A 1 82 ? -3.685 0.153 6.122 1.00 86.06 82 ASN A N 1
ATOM 639 C CA . ASN A 1 82 ? -3.845 -0.727 4.972 1.00 86.06 82 ASN A CA 1
ATOM 640 C C . ASN A 1 82 ? -2.607 -0.574 4.091 1.00 86.06 82 ASN A C 1
ATOM 642 O O . ASN A 1 82 ? -2.472 0.372 3.316 1.00 86.06 82 ASN A O 1
ATOM 646 N N . THR A 1 83 ? -1.645 -1.468 4.292 1.00 84.50 83 THR A N 1
ATOM 647 C CA . THR A 1 83 ? -0.253 -1.253 3.886 1.00 84.50 83 THR A CA 1
ATOM 648 C C . THR A 1 83 ? 0.019 -1.886 2.521 1.00 84.50 83 THR A C 1
ATOM 650 O O . THR A 1 83 ? 0.791 -2.826 2.396 1.00 84.50 83 THR A O 1
ATOM 653 N N . PHE A 1 84 ? -0.637 -1.412 1.468 1.00 86.19 84 PHE A N 1
ATOM 654 C CA . PHE A 1 84 ? -0.528 -2.040 0.143 1.00 86.19 84 PHE A CA 1
ATOM 655 C C . PHE A 1 84 ? 0.833 -1.847 -0.541 1.00 86.19 84 PHE A C 1
ATOM 657 O O . PHE A 1 84 ? 1.246 -2.677 -1.342 1.00 86.19 84 PHE A O 1
ATOM 664 N N . ALA A 1 85 ? 1.566 -0.795 -0.175 1.00 79.94 85 ALA A N 1
ATOM 665 C CA . ALA A 1 85 ? 2.931 -0.566 -0.647 1.00 79.94 85 ALA A CA 1
ATOM 666 C C . ALA A 1 85 ? 3.973 -1.483 0.027 1.00 79.94 85 ALA A C 1
ATOM 668 O O . ALA A 1 85 ? 5.114 -1.559 -0.422 1.00 79.94 85 ALA A O 1
ATOM 669 N N . THR A 1 86 ? 3.606 -2.163 1.119 1.00 82.00 86 THR A N 1
ATOM 670 C CA . THR A 1 86 ? 4.476 -3.078 1.868 1.00 82.00 86 THR A CA 1
ATOM 671 C C . THR A 1 86 ? 3.733 -4.375 2.133 1.00 82.00 86 THR A C 1
ATOM 673 O O . THR A 1 86 ? 2.905 -4.456 3.039 1.00 82.00 86 THR A O 1
ATOM 676 N N . MET A 1 87 ? 4.044 -5.404 1.359 1.00 90.19 87 MET A N 1
ATOM 677 C CA . MET A 1 87 ? 3.482 -6.738 1.537 1.00 90.19 87 MET A CA 1
ATOM 678 C C . MET A 1 87 ? 4.584 -7.745 1.876 1.00 90.19 87 MET A C 1
ATOM 680 O O . MET A 1 87 ? 5.775 -7.427 1.862 1.00 90.19 87 MET A O 1
ATOM 684 N N . ALA A 1 88 ? 4.192 -8.951 2.272 1.00 90.50 88 ALA A N 1
ATOM 685 C CA . ALA A 1 88 ? 5.139 -10.014 2.571 1.00 90.50 88 ALA A CA 1
ATOM 686 C C . ALA A 1 88 ? 5.954 -10.428 1.343 1.00 90.50 88 ALA A C 1
ATOM 688 O O . ALA A 1 88 ? 5.381 -10.907 0.391 1.00 90.50 88 ALA A O 1
ATOM 689 N N . ASP A 1 89 ? 7.280 -10.402 1.407 1.00 90.06 89 ASP 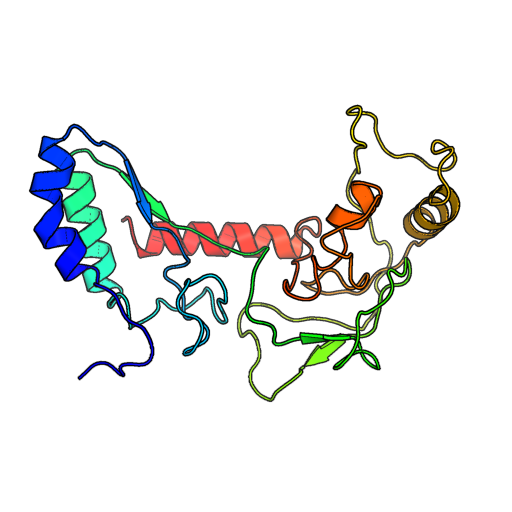A N 1
ATOM 690 C CA . ASP A 1 89 ? 8.163 -10.849 0.317 1.00 90.06 89 ASP A CA 1
ATOM 691 C C . ASP A 1 89 ? 7.903 -12.314 -0.139 1.00 90.06 89 ASP A C 1
ATOM 693 O O . ASP A 1 89 ? 8.515 -13.271 0.353 1.00 90.06 89 ASP A O 1
ATOM 697 N N . LEU A 1 90 ? 6.950 -12.490 -1.062 1.00 92.00 90 LEU A N 1
ATOM 698 C CA . LEU A 1 90 ? 6.469 -13.772 -1.599 1.00 92.00 90 LEU A CA 1
ATOM 699 C C . LEU A 1 90 ? 6.761 -13.911 -3.097 1.00 92.00 90 LEU A C 1
ATOM 701 O O . LEU A 1 90 ? 6.734 -15.031 -3.619 1.00 92.00 90 LEU A O 1
ATOM 705 N N . ILE A 1 91 ? 7.064 -12.805 -3.779 1.00 93.25 91 ILE A N 1
ATOM 706 C CA . ILE A 1 91 ? 7.370 -12.763 -5.211 1.00 93.25 91 ILE A CA 1
ATOM 707 C C . ILE A 1 91 ? 8.793 -12.258 -5.452 1.00 93.25 91 ILE A C 1
ATOM 709 O O . ILE A 1 91 ? 9.289 -11.368 -4.766 1.00 93.25 91 ILE A O 1
ATOM 713 N N . GLY A 1 92 ? 9.465 -12.817 -6.452 1.00 92.88 92 GLY A N 1
ATOM 714 C CA . GLY A 1 92 ? 10.817 -12.421 -6.834 1.00 92.88 92 GLY A CA 1
ATOM 715 C C . GLY A 1 92 ? 10.963 -12.329 -8.343 1.00 92.88 92 GLY A C 1
ATOM 716 O O . GLY A 1 92 ? 10.167 -12.902 -9.083 1.00 92.88 92 GLY A O 1
ATOM 717 N N . PHE A 1 93 ? 11.978 -11.604 -8.795 1.00 94.75 93 PHE A N 1
ATOM 718 C CA . PHE A 1 93 ? 12.298 -11.507 -10.213 1.00 94.75 93 PHE A CA 1
ATOM 719 C C . PHE A 1 93 ? 13.085 -12.743 -10.664 1.00 94.75 93 PHE A C 1
ATOM 721 O O . PHE A 1 93 ? 13.988 -13.206 -9.957 1.00 94.75 93 PHE A O 1
ATOM 728 N N . ASP A 1 94 ? 12.720 -13.303 -11.818 1.00 95.69 94 ASP A N 1
ATOM 729 C CA . ASP A 1 94 ? 13.393 -14.478 -12.376 1.00 95.69 94 ASP A CA 1
ATOM 730 C C . ASP A 1 94 ? 14.872 -14.164 -12.643 1.00 95.69 94 ASP A C 1
ATOM 732 O O . ASP A 1 94 ? 15.213 -13.130 -13.211 1.00 95.69 94 ASP A O 1
ATOM 736 N N . GLY A 1 95 ? 15.759 -15.043 -12.182 1.00 94.81 95 GLY A N 1
ATOM 737 C CA . GLY A 1 95 ? 17.206 -14.827 -12.213 1.00 94.81 95 GLY A CA 1
ATOM 738 C C . GLY A 1 95 ? 17.782 -13.940 -11.099 1.00 94.81 95 GLY A C 1
ATOM 739 O O . GLY A 1 95 ? 18.997 -13.936 -10.949 1.00 94.81 95 GLY A O 1
ATOM 740 N N . TYR A 1 96 ? 16.961 -13.276 -10.272 1.00 93.19 96 TYR A N 1
ATOM 741 C CA . TYR A 1 96 ? 17.421 -12.319 -9.246 1.00 93.19 96 TYR A CA 1
ATOM 742 C C . TYR A 1 96 ? 16.913 -12.637 -7.825 1.00 93.19 96 TYR A C 1
ATOM 744 O O . TYR A 1 96 ? 16.751 -11.760 -6.984 1.00 93.19 96 TYR A O 1
ATOM 752 N N . LEU A 1 97 ? 16.656 -13.908 -7.499 1.00 91.19 97 LEU A N 1
ATOM 753 C CA . LEU A 1 97 ? 16.116 -14.278 -6.177 1.00 91.19 97 LEU A CA 1
ATOM 754 C C . LEU A 1 97 ? 17.066 -14.018 -4.993 1.00 91.19 97 LEU A C 1
ATOM 756 O O . LEU A 1 97 ? 16.608 -13.965 -3.852 1.00 91.19 97 LEU A O 1
ATOM 760 N N . ASN A 1 98 ? 18.372 -13.912 -5.251 1.00 89.50 98 ASN A N 1
ATOM 761 C CA . ASN A 1 98 ? 19.413 -13.800 -4.222 1.00 89.50 98 ASN A CA 1
ATOM 762 C C . ASN A 1 98 ? 20.295 -12.552 -4.395 1.00 89.50 98 ASN A C 1
ATOM 764 O O . ASN A 1 98 ? 21.349 -12.458 -3.766 1.00 89.50 98 ASN A O 1
ATOM 768 N N . GLU A 1 99 ? 19.902 -11.619 -5.259 1.00 89.00 99 GLU A N 1
ATOM 769 C CA . GLU A 1 99 ? 20.655 -10.401 -5.554 1.00 89.00 99 GLU A CA 1
ATOM 770 C C . GLU A 1 99 ? 19.703 -9.256 -5.919 1.00 89.00 99 GLU A C 1
ATOM 772 O O . GLU A 1 99 ? 18.534 -9.484 -6.222 1.00 89.00 99 GLU A O 1
ATOM 777 N N . SER A 1 100 ? 20.195 -8.019 -5.879 1.00 88.88 100 SER A N 1
ATOM 778 C CA . SER A 1 100 ? 19.394 -6.858 -6.267 1.00 88.88 100 SER A CA 1
ATOM 779 C C . SER A 1 100 ? 19.089 -6.889 -7.762 1.00 88.88 100 SER A C 1
ATOM 781 O O . SER A 1 100 ? 19.980 -7.063 -8.595 1.00 88.88 100 SER A O 1
ATOM 783 N N . THR A 1 101 ? 17.830 -6.660 -8.110 1.00 92.31 101 THR A N 1
ATOM 784 C CA . THR A 1 101 ? 17.369 -6.633 -9.496 1.00 92.31 101 THR A CA 1
ATOM 785 C C . THR A 1 101 ? 17.579 -5.238 -10.085 1.00 92.31 101 THR A C 1
ATOM 787 O O . THR A 1 101 ? 17.080 -4.263 -9.522 1.00 92.31 101 THR A O 1
ATOM 790 N N . PRO A 1 102 ? 18.278 -5.086 -11.223 1.00 91.56 102 PRO A N 1
ATOM 791 C CA . PRO A 1 102 ? 18.483 -3.778 -11.831 1.00 91.56 102 PRO A CA 1
ATOM 792 C C . PRO A 1 102 ? 17.163 -3.182 -12.323 1.00 91.56 102 PRO A C 1
ATOM 794 O O . PRO A 1 102 ? 16.280 -3.907 -12.782 1.00 91.56 102 PRO A O 1
ATOM 797 N N . PHE A 1 103 ? 17.047 -1.854 -12.299 1.00 91.38 103 PHE A N 1
ATOM 798 C CA . PHE A 1 103 ? 15.880 -1.193 -12.871 1.00 91.38 103 PHE A CA 1
ATOM 799 C C . PHE A 1 103 ? 15.838 -1.352 -14.399 1.00 91.38 103 PHE A C 1
ATOM 801 O O . PHE A 1 103 ? 16.809 -0.985 -15.065 1.00 91.38 103 PHE A O 1
ATOM 808 N N . LEU A 1 104 ? 14.726 -1.841 -14.961 1.00 91.31 104 LEU A N 1
ATOM 809 C CA . LEU A 1 104 ? 14.530 -1.983 -16.411 1.00 91.31 104 LEU A CA 1
ATOM 810 C C . LEU A 1 104 ? 13.177 -1.417 -16.868 1.00 91.31 104 LEU A C 1
ATOM 812 O O . LEU A 1 104 ? 12.154 -1.830 -16.324 1.00 91.31 104 LEU A O 1
ATOM 816 N N . PRO A 1 105 ? 13.139 -0.561 -17.911 1.00 89.56 105 PRO A N 1
ATOM 817 C CA . PRO A 1 105 ? 11.893 -0.078 -18.511 1.00 89.56 105 PRO A CA 1
ATOM 818 C C . PRO A 1 105 ? 10.952 -1.179 -19.010 1.00 89.56 105 PRO A C 1
ATOM 820 O O . PRO A 1 105 ? 9.741 -1.014 -18.964 1.00 89.56 105 PRO A O 1
ATOM 823 N N . GLU A 1 106 ? 11.501 -2.291 -19.500 1.00 91.12 106 GLU A N 1
ATOM 824 C CA . GLU A 1 106 ? 10.739 -3.376 -20.133 1.00 91.12 106 GLU A CA 1
ATOM 825 C C . GLU A 1 106 ? 10.058 -4.338 -19.155 1.00 91.12 106 GLU A C 1
ATOM 827 O O . GLU A 1 106 ? 9.333 -5.228 -19.615 1.00 91.12 106 GLU A O 1
ATOM 832 N N . GLU A 1 107 ? 10.302 -4.141 -17.856 1.00 93.62 107 GLU A N 1
ATOM 833 C CA . GLU A 1 107 ? 9.908 -5.009 -16.749 1.00 93.62 107 GLU A CA 1
ATOM 834 C C . GLU A 1 107 ? 10.587 -6.389 -16.739 1.00 93.62 107 GLU A C 1
ATOM 836 O O . GLU A 1 107 ? 11.032 -6.929 -17.754 1.00 93.62 107 GLU A O 1
ATOM 841 N N . HIS A 1 108 ? 10.665 -6.978 -15.550 1.00 95.69 108 HIS A N 1
ATOM 842 C CA . HIS A 1 108 ? 11.205 -8.310 -15.302 1.00 95.69 108 HIS A CA 1
ATOM 843 C C . HIS A 1 108 ? 10.088 -9.337 -15.195 1.00 95.69 108 HIS A C 1
ATOM 845 O O . HIS A 1 108 ? 8.997 -9.036 -14.728 1.00 95.69 108 HIS A O 1
ATOM 851 N N . GLN A 1 109 ? 10.384 -10.576 -15.573 1.00 96.38 109 GLN A N 1
ATOM 852 C CA . GLN A 1 109 ? 9.508 -11.705 -15.274 1.00 96.38 109 GLN A CA 1
ATOM 853 C C . GLN A 1 109 ? 9.504 -11.961 -13.764 1.00 96.38 109 GLN A C 1
ATOM 855 O O . GLN A 1 109 ? 10.565 -11.957 -13.134 1.00 96.38 109 GLN A O 1
ATOM 860 N N . VAL A 1 110 ? 8.332 -12.226 -13.189 1.00 95.44 110 VAL A N 1
ATOM 861 C CA . VAL A 1 110 ? 8.185 -12.546 -11.764 1.00 95.44 110 VAL A CA 1
ATOM 862 C C . VAL A 1 110 ? 7.846 -14.019 -11.552 1.00 95.44 110 VAL A C 1
ATOM 864 O O . VAL A 1 110 ? 7.185 -14.659 -12.371 1.00 95.44 110 VAL A O 1
ATOM 867 N N . ILE A 1 111 ? 8.310 -14.563 -10.431 1.00 96.06 111 ILE A N 1
ATOM 868 C CA . ILE A 1 111 ? 8.033 -15.917 -9.956 1.00 96.06 111 ILE A CA 1
ATOM 869 C C . ILE A 1 111 ? 7.634 -15.899 -8.478 1.00 96.06 111 ILE A C 1
ATOM 871 O O . ILE A 1 111 ? 8.048 -15.032 -7.705 1.00 96.06 111 ILE A O 1
ATOM 875 N N . TRP A 1 112 ? 6.853 -16.894 -8.059 1.00 95.38 112 TRP A N 1
ATOM 876 C CA . TRP A 1 112 ? 6.611 -17.143 -6.639 1.00 95.38 112 TRP A CA 1
ATOM 877 C C . TRP A 1 112 ? 7.880 -17.692 -5.986 1.00 95.38 112 TRP A C 1
ATOM 879 O O . TRP A 1 112 ? 8.469 -18.655 -6.477 1.00 95.38 112 TRP A O 1
ATOM 889 N N . LYS A 1 113 ? 8.286 -17.110 -4.854 1.00 93.00 113 LYS A N 1
ATOM 890 C CA . LYS A 1 113 ? 9.470 -17.558 -4.098 1.00 93.00 113 LYS A CA 1
ATOM 891 C C . LYS A 1 113 ? 9.216 -18.863 -3.347 1.00 93.00 113 LYS A C 1
ATOM 893 O O . LYS A 1 113 ? 10.150 -19.602 -3.048 1.00 93.00 113 LYS A O 1
ATOM 898 N N . THR A 1 114 ? 7.957 -19.122 -2.995 1.00 92.06 114 THR A N 1
ATOM 899 C CA . THR A 1 114 ? 7.531 -20.283 -2.204 1.00 92.06 114 THR A CA 1
ATOM 900 C C . THR A 1 114 ? 6.161 -20.785 -2.667 1.00 92.06 114 THR A C 1
ATOM 902 O O . THR A 1 114 ? 5.528 -20.180 -3.527 1.00 92.06 114 THR A O 1
ATOM 905 N N . GLU A 1 115 ? 5.668 -21.870 -2.065 1.00 94.38 115 GLU A N 1
ATOM 906 C CA . GLU A 1 115 ? 4.290 -22.346 -2.271 1.00 94.38 115 GLU A CA 1
ATOM 907 C C . GLU A 1 115 ? 3.229 -21.416 -1.659 1.00 94.38 115 GLU A C 1
ATOM 909 O O . GLU A 1 115 ? 2.056 -21.494 -2.020 1.00 94.38 115 GLU A O 1
ATOM 914 N N . ARG A 1 116 ? 3.617 -20.538 -0.724 1.00 92.38 116 ARG A N 1
ATOM 915 C CA . ARG A 1 116 ? 2.719 -19.528 -0.161 1.00 92.38 116 ARG A CA 1
ATOM 916 C C . ARG A 1 116 ? 2.592 -18.363 -1.136 1.00 92.38 116 ARG A C 1
ATOM 918 O O . ARG A 1 116 ? 3.598 -17.796 -1.554 1.00 92.38 116 ARG A O 1
ATOM 925 N N . GLN A 1 117 ? 1.352 -17.999 -1.436 1.00 94.50 117 GLN A N 1
ATOM 926 C CA . GLN A 1 117 ? 0.990 -16.960 -2.396 1.00 94.50 117 GLN A CA 1
ATOM 927 C C . GLN A 1 117 ? -0.021 -16.001 -1.769 1.00 94.50 117 GLN A C 1
ATOM 929 O O . GLN A 1 117 ? -0.661 -16.343 -0.769 1.00 94.50 117 GLN A O 1
ATOM 934 N N . TYR A 1 118 ? -0.166 -14.826 -2.372 1.00 94.75 118 TYR A N 1
ATOM 935 C CA . TYR A 1 118 ? -1.248 -13.905 -2.049 1.00 94.75 118 TYR A CA 1
ATOM 936 C C . TYR A 1 118 ? -2.577 -14.453 -2.601 1.00 94.75 118 TYR A C 1
ATOM 938 O O . TYR A 1 118 ? -2.618 -14.868 -3.761 1.00 94.75 118 TYR A O 1
ATOM 946 N N . PRO A 1 119 ? -3.664 -14.488 -1.814 1.00 94.94 119 PRO A N 1
ATOM 947 C CA . PRO A 1 119 ? -4.974 -14.924 -2.295 1.00 94.94 119 PRO A CA 1
ATOM 948 C C . PRO A 1 119 ? -5.738 -13.821 -3.044 1.00 94.94 119 PRO A C 1
ATOM 950 O O . PRO A 1 119 ? -6.631 -14.107 -3.838 1.00 94.94 119 PRO A O 1
ATOM 953 N N . ASP A 1 120 ? -5.404 -12.564 -2.777 1.00 94.06 120 ASP A N 1
ATOM 954 C CA . ASP A 1 120 ? -6.088 -11.351 -3.224 1.00 94.06 120 ASP A CA 1
ATOM 955 C C . ASP A 1 120 ? -5.341 -10.602 -4.337 1.00 94.06 120 ASP A C 1
ATOM 957 O O . ASP A 1 120 ? -5.961 -9.861 -5.110 1.00 94.06 120 ASP A O 1
ATOM 961 N N . PHE A 1 121 ? -4.040 -10.850 -4.489 1.00 95.19 121 PHE A N 1
ATOM 962 C CA . PHE A 1 121 ? -3.203 -10.259 -5.533 1.00 95.19 121 PHE A CA 1
ATOM 963 C C . PHE A 1 121 ? -2.464 -11.316 -6.345 1.00 95.19 121 PHE A C 1
ATOM 965 O O . PHE A 1 121 ? -2.032 -12.343 -5.826 1.00 95.19 121 PHE A O 1
ATOM 972 N N . ALA A 1 122 ? -2.282 -11.053 -7.635 1.00 95.00 122 ALA A N 1
ATOM 973 C CA . ALA A 1 122 ? -1.539 -11.939 -8.520 1.00 95.00 122 ALA A CA 1
ATOM 974 C C . ALA A 1 122 ? -0.618 -11.142 -9.439 1.00 95.00 122 ALA A C 1
ATOM 976 O O . ALA A 1 122 ? -0.994 -10.102 -9.984 1.00 95.00 122 ALA A O 1
ATOM 977 N N . PHE A 1 123 ? 0.592 -11.656 -9.647 1.00 95.38 123 PHE A N 1
ATOM 978 C CA . PHE A 1 123 ? 1.420 -11.161 -10.734 1.00 95.38 123 PHE A CA 1
ATOM 979 C C . PHE A 1 123 ? 1.021 -11.827 -12.052 1.00 95.38 123 PHE A C 1
ATOM 981 O O . PHE A 1 123 ? 0.546 -12.965 -12.081 1.00 95.38 123 PHE A O 1
ATOM 988 N N . GLY A 1 124 ? 1.271 -11.127 -13.152 1.00 95.75 124 GLY A N 1
ATOM 989 C CA . GLY A 1 124 ? 1.187 -11.685 -14.492 1.00 95.75 124 GLY A CA 1
ATOM 990 C C . GLY A 1 124 ? 2.430 -11.351 -15.302 1.00 95.75 124 GLY A C 1
ATOM 991 O O . GLY A 1 124 ? 3.020 -10.287 -15.160 1.00 95.75 124 GLY A O 1
ATOM 992 N N . ASN A 1 125 ? 2.808 -12.294 -16.160 1.00 96.62 125 ASN A N 1
ATOM 993 C CA . ASN A 1 125 ? 3.982 -12.229 -17.033 1.00 96.62 125 ASN A CA 1
ATOM 994 C C . ASN A 1 125 ? 3.598 -12.112 -18.520 1.00 96.62 125 ASN A C 1
ATOM 996 O O . ASN A 1 125 ? 4.434 -12.260 -19.413 1.00 96.62 125 ASN A O 1
ATOM 1000 N N . THR A 1 126 ? 2.312 -11.880 -18.799 1.00 96.12 126 THR A N 1
ATOM 1001 C CA . THR A 1 126 ? 1.799 -11.665 -20.157 1.00 96.12 126 THR A CA 1
ATOM 1002 C C . THR A 1 126 ? 1.732 -10.172 -20.418 1.00 96.12 126 THR A C 1
ATOM 1004 O O . THR A 1 126 ? 1.160 -9.438 -19.618 1.00 96.12 126 THR A O 1
ATOM 1007 N N . LYS A 1 127 ? 2.324 -9.712 -21.521 1.00 93.44 127 LYS A N 1
ATOM 1008 C CA . LYS A 1 127 ? 2.276 -8.296 -21.887 1.00 93.44 127 LYS A CA 1
ATOM 1009 C C . LYS A 1 127 ? 0.944 -7.928 -22.532 1.00 93.44 127 LYS A C 1
ATOM 1011 O O . LYS A 1 127 ? 0.423 -8.674 -23.361 1.00 93.44 127 LYS A O 1
ATOM 1016 N N . THR A 1 128 ? 0.439 -6.751 -22.193 1.00 91.12 128 THR A N 1
ATOM 1017 C CA . THR A 1 128 ? -0.752 -6.136 -22.788 1.00 91.12 128 THR A CA 1
ATOM 1018 C C . THR A 1 128 ? -0.421 -4.770 -23.363 1.00 91.12 128 THR A C 1
ATOM 1020 O O . THR A 1 128 ? 0.429 -4.060 -22.831 1.00 91.12 128 THR A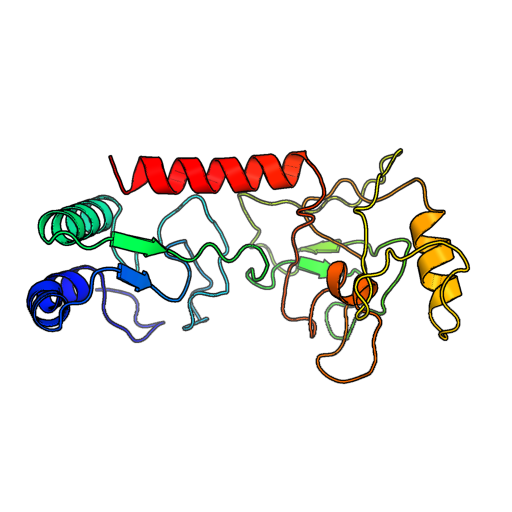 O 1
ATOM 1023 N N . SER A 1 129 ? -1.113 -4.402 -24.441 1.00 89.06 129 SER A N 1
ATOM 1024 C CA . SER A 1 129 ? -0.998 -3.103 -25.101 1.00 89.06 129 SER A CA 1
ATOM 1025 C C . SER A 1 129 ? -2.397 -2.597 -25.492 1.00 89.06 129 SER A C 1
ATOM 1027 O O . SER A 1 129 ? -3.213 -3.409 -25.943 1.00 89.06 129 SER A O 1
ATOM 1029 N N . PRO A 1 130 ? -2.699 -1.293 -25.339 1.00 88.75 130 PRO A N 1
ATOM 1030 C CA . PRO A 1 130 ? -1.809 -0.246 -24.835 1.00 88.75 130 PRO A CA 1
ATOM 1031 C C . PRO A 1 130 ? -1.626 -0.311 -23.313 1.00 88.75 130 PRO A C 1
ATOM 1033 O O . PRO A 1 130 ? -2.555 -0.655 -22.585 1.00 88.75 130 PRO A O 1
ATOM 1036 N N . CYS A 1 131 ? -0.437 0.058 -22.844 1.00 87.88 131 CYS A N 1
ATOM 1037 C CA . CYS A 1 131 ? -0.180 0.347 -21.441 1.00 87.88 131 CYS A CA 1
ATOM 1038 C C . CYS A 1 131 ? 0.018 1.850 -21.246 1.00 87.88 131 CYS A C 1
ATOM 1040 O O . CYS A 1 131 ? 0.895 2.446 -21.868 1.00 87.88 131 CYS A O 1
ATOM 1042 N N . GLU A 1 132 ? -0.810 2.462 -20.403 1.00 88.75 132 GLU A N 1
ATOM 1043 C CA . GLU A 1 132 ? -0.717 3.884 -20.080 1.00 88.75 132 GLU A CA 1
ATOM 1044 C C . GLU A 1 132 ? -0.059 4.051 -18.711 1.00 88.75 132 GLU A C 1
ATOM 1046 O O . GLU A 1 132 ? -0.616 3.656 -17.688 1.00 88.75 132 GLU A O 1
ATOM 1051 N N . LEU A 1 133 ? 1.142 4.623 -18.704 1.00 88.88 133 LEU A N 1
ATOM 1052 C CA . LEU A 1 133 ? 1.854 4.956 -17.476 1.00 88.88 133 LEU A CA 1
ATOM 1053 C C . LEU A 1 133 ? 1.197 6.149 -16.764 1.00 88.88 133 LEU A C 1
ATOM 1055 O O . LEU A 1 133 ? 0.616 7.022 -17.418 1.00 88.88 133 LEU A O 1
ATOM 1059 N N . PRO A 1 134 ? 1.326 6.249 -15.429 1.00 89.94 134 PRO A N 1
ATOM 1060 C CA . PRO A 1 134 ? 0.855 7.417 -14.708 1.00 89.94 134 PRO A CA 1
ATOM 1061 C C . PRO A 1 134 ? 1.683 8.652 -15.069 1.00 89.94 134 PRO A C 1
ATOM 1063 O O . PRO A 1 134 ? 2.794 8.586 -15.596 1.00 89.94 134 PRO A O 1
ATOM 1066 N N . ARG A 1 135 ? 1.148 9.823 -14.727 1.00 90.25 135 ARG A N 1
ATOM 1067 C CA . ARG A 1 135 ? 1.920 11.064 -14.799 1.00 90.25 135 ARG A CA 1
ATOM 1068 C C . ARG A 1 135 ? 2.948 11.086 -13.678 1.00 90.25 135 ARG A C 1
ATOM 1070 O O . ARG A 1 135 ? 2.571 11.031 -12.510 1.00 90.25 135 ARG A O 1
ATOM 1077 N N . PHE A 1 136 ? 4.210 11.252 -14.047 1.00 89.62 136 PHE A N 1
ATOM 1078 C CA . PHE A 1 136 ? 5.303 11.417 -13.102 1.00 89.62 136 PHE A CA 1
ATOM 1079 C C . PHE A 1 136 ? 5.662 12.890 -12.918 1.00 89.62 136 PHE A C 1
ATOM 1081 O O . PHE A 1 136 ? 5.543 13.700 -13.843 1.00 89.62 136 PHE A O 1
ATOM 1088 N N . TRP A 1 137 ? 6.128 13.210 -11.717 1.00 87.62 137 TRP A N 1
ATOM 1089 C CA . TRP A 1 137 ? 6.559 14.541 -11.307 1.00 87.62 137 TRP A CA 1
ATOM 1090 C C . TRP A 1 137 ? 7.957 14.448 -10.703 1.00 87.62 137 TRP A C 1
ATOM 1092 O O . TRP A 1 137 ? 8.264 13.459 -10.032 1.00 87.62 137 TRP A O 1
ATOM 1102 N N . ASP A 1 138 ? 8.788 15.447 -10.981 1.00 84.12 138 ASP A N 1
ATOM 1103 C CA . ASP A 1 138 ? 10.125 15.577 -10.402 1.00 84.12 138 ASP A CA 1
ATOM 1104 C C . ASP A 1 138 ? 10.100 16.334 -9.062 1.00 84.12 138 ASP A C 1
ATOM 1106 O O . ASP A 1 138 ? 9.059 16.831 -8.616 1.00 84.12 138 ASP A O 1
ATOM 1110 N N . GLU A 1 139 ? 11.263 16.449 -8.424 1.00 81.25 139 GLU A N 1
ATOM 1111 C CA . GLU A 1 139 ? 11.435 17.109 -7.129 1.00 81.25 139 GLU A CA 1
ATOM 1112 C C . GLU A 1 139 ? 11.111 18.614 -7.156 1.00 81.25 139 GLU A C 1
ATOM 1114 O O . GLU A 1 139 ? 10.877 19.227 -6.111 1.00 81.25 139 GLU A O 1
ATOM 1119 N N . SER A 1 140 ? 11.084 19.222 -8.347 1.00 84.81 140 SER A N 1
ATOM 1120 C CA . SER A 1 140 ? 10.691 20.620 -8.548 1.00 84.81 140 SER A CA 1
ATOM 1121 C C . SER A 1 140 ? 9.174 20.798 -8.678 1.00 84.81 140 SER A C 1
ATOM 1123 O O . SER A 1 140 ? 8.684 21.930 -8.685 1.00 84.81 140 SER A O 1
ATOM 1125 N N . GLY A 1 141 ? 8.425 19.694 -8.771 1.00 85.12 141 GLY A N 1
ATOM 1126 C CA . GLY A 1 141 ? 6.997 19.688 -9.068 1.00 85.12 141 GLY A CA 1
ATOM 1127 C C . GLY A 1 141 ? 6.687 19.871 -10.556 1.00 85.12 141 GLY A C 1
ATOM 1128 O O . GLY A 1 141 ? 5.545 20.176 -10.903 1.00 85.12 141 GLY A O 1
ATOM 1129 N N . SER A 1 142 ? 7.674 19.695 -11.437 1.00 87.19 142 SER A N 1
ATOM 1130 C CA . SER A 1 142 ? 7.480 19.723 -12.888 1.00 87.19 142 SER A CA 1
ATOM 1131 C C . SER A 1 142 ? 7.140 18.326 -13.403 1.00 87.19 142 SER A C 1
ATOM 1133 O O . SER A 1 142 ? 7.577 17.315 -12.855 1.00 87.19 142 SER A O 1
ATOM 1135 N N . GLN A 1 143 ? 6.318 18.249 -14.451 1.00 88.38 143 GLN A N 1
ATOM 1136 C CA . GLN A 1 143 ? 5.984 16.962 -15.056 1.00 88.38 143 GLN A CA 1
ATOM 1137 C C . GLN A 1 143 ? 7.211 16.398 -15.782 1.00 88.38 143 GLN A C 1
ATOM 1139 O O . GLN A 1 143 ? 7.813 17.087 -16.607 1.00 88.38 143 GLN A O 1
ATOM 1144 N N . VAL A 1 144 ? 7.516 15.127 -15.530 1.00 87.12 144 VAL A N 1
ATOM 1145 C CA . VAL A 1 144 ? 8.581 14.386 -16.216 1.00 87.12 144 VAL A CA 1
ATOM 1146 C C . VAL A 1 144 ? 8.138 14.129 -17.661 1.00 87.12 144 VAL A C 1
ATOM 1148 O O . VAL A 1 144 ? 7.059 13.577 -17.901 1.00 87.12 144 VAL A O 1
ATOM 1151 N N . GLN A 1 145 ? 8.930 14.586 -18.631 1.00 84.69 145 GLN A N 1
ATOM 1152 C CA . GLN A 1 145 ? 8.612 14.523 -20.063 1.00 84.69 145 GLN A CA 1
ATOM 1153 C C . GLN A 1 145 ? 9.798 14.007 -20.875 1.00 84.69 145 GLN A C 1
ATOM 1155 O O . GLN A 1 145 ? 10.956 14.132 -20.472 1.00 84.69 145 GLN A O 1
ATOM 1160 N N . ASN A 1 146 ? 9.503 13.470 -22.059 1.00 82.06 146 ASN A N 1
ATOM 1161 C CA . ASN A 1 146 ? 10.538 12.923 -22.926 1.00 82.06 146 ASN A CA 1
ATOM 1162 C C . ASN A 1 146 ? 11.529 13.999 -23.362 1.00 82.06 146 ASN A C 1
ATOM 1164 O O . ASN A 1 146 ? 11.130 15.076 -23.814 1.00 82.06 146 ASN A O 1
ATOM 1168 N N . GLY A 1 147 ? 12.820 13.704 -23.225 1.00 73.31 147 GLY A N 1
ATOM 1169 C CA . GLY A 1 147 ? 13.906 14.635 -23.529 1.00 73.31 147 GLY A CA 1
ATOM 1170 C C . GLY A 1 147 ? 13.974 15.884 -22.636 1.00 73.31 147 GLY A C 1
ATOM 1171 O O . GLY A 1 147 ? 14.777 16.772 -22.922 1.00 73.31 147 GLY A O 1
ATOM 1172 N N . ALA A 1 148 ? 13.162 15.982 -21.573 1.00 65.50 148 ALA A N 1
ATOM 1173 C CA . ALA A 1 148 ? 13.150 17.139 -20.670 1.00 65.50 148 ALA A CA 1
ATOM 1174 C C . ALA A 1 148 ? 14.234 17.075 -19.579 1.00 65.50 148 ALA A C 1
ATOM 1176 O O . ALA A 1 148 ? 14.558 18.097 -18.975 1.00 65.50 148 ALA A O 1
ATOM 1177 N N . HIS A 1 149 ? 14.818 15.898 -19.344 1.00 64.50 149 HIS A N 1
ATOM 1178 C CA . HIS A 1 149 ? 15.799 15.681 -18.283 1.00 64.50 149 HIS A CA 1
ATOM 1179 C C . HIS A 1 149 ? 17.228 15.733 -18.836 1.00 64.50 149 HIS A C 1
ATOM 1181 O O . HIS A 1 149 ? 17.566 15.054 -19.805 1.00 64.50 149 HIS A O 1
ATOM 1187 N N . SER A 1 150 ? 18.087 16.543 -18.212 1.00 59.44 150 SER A N 1
ATOM 1188 C CA . SER A 1 150 ? 19.528 16.600 -18.502 1.00 59.44 150 SER A CA 1
ATOM 1189 C C . SER A 1 150 ? 20.348 15.649 -17.623 1.00 59.44 150 SER A C 1
ATOM 1191 O O . SER A 1 150 ? 21.568 15.792 -17.531 1.00 59.44 150 SER A O 1
ATOM 1193 N N . ASP A 1 151 ? 19.685 14.747 -16.903 1.00 64.50 151 ASP A N 1
ATOM 1194 C CA . ASP A 1 151 ? 20.331 13.761 -16.051 1.00 64.50 151 ASP A CA 1
ATOM 1195 C C . ASP A 1 151 ? 20.757 12.524 -16.858 1.00 64.50 151 ASP A C 1
ATOM 1197 O O . ASP A 1 151 ? 20.371 12.317 -18.010 1.00 64.50 151 ASP A O 1
ATOM 1201 N N . ASN A 1 152 ? 21.572 11.667 -16.242 1.00 65.25 152 ASN A N 1
ATOM 1202 C CA . ASN A 1 152 ? 22.022 10.420 -16.865 1.00 65.25 152 ASN A CA 1
ATOM 1203 C C . ASN A 1 152 ? 20.882 9.395 -17.068 1.00 65.25 152 ASN A C 1
ATOM 1205 O O . ASN A 1 152 ? 21.139 8.304 -17.575 1.00 65.25 152 ASN A O 1
ATOM 1209 N N . PHE A 1 153 ? 19.645 9.717 -16.668 1.00 68.06 153 PHE A N 1
ATOM 1210 C CA . PHE A 1 153 ? 18.493 8.815 -16.669 1.00 68.06 153 PHE A CA 1
ATOM 1211 C C . PHE A 1 153 ? 17.449 9.168 -17.736 1.00 68.06 153 PHE A C 1
ATOM 1213 O O . PHE A 1 153 ? 16.517 8.386 -17.934 1.00 68.06 153 PHE A O 1
ATOM 1220 N N . SER A 1 154 ? 17.619 10.275 -18.470 1.00 70.12 154 SER A N 1
ATOM 1221 C CA . SER A 1 154 ? 16.670 10.716 -19.503 1.00 70.12 154 SER A CA 1
ATOM 1222 C C . SER A 1 154 ? 16.403 9.642 -20.557 1.00 70.12 154 SER A C 1
ATOM 1224 O O . SER A 1 154 ? 15.256 9.356 -20.874 1.00 70.12 154 SER A O 1
ATOM 1226 N N . THR A 1 155 ? 17.447 8.932 -20.993 1.00 79.88 155 THR A N 1
ATOM 1227 C CA . THR A 1 155 ? 17.313 7.823 -21.953 1.00 79.88 155 THR A CA 1
ATOM 1228 C C . THR A 1 155 ? 16.512 6.639 -21.405 1.00 79.88 155 THR A C 1
ATOM 1230 O O . THR A 1 155 ? 15.855 5.936 -22.170 1.00 79.88 155 THR A O 1
ATOM 1233 N N . THR A 1 156 ? 16.541 6.406 -20.090 1.00 84.00 156 THR A N 1
ATOM 1234 C CA . THR A 1 156 ? 15.769 5.340 -19.439 1.00 84.00 156 THR A CA 1
ATOM 1235 C C . THR A 1 156 ? 14.295 5.716 -19.370 1.00 84.00 156 THR A C 1
ATOM 1237 O O . THR A 1 156 ? 13.449 4.884 -19.692 1.00 84.00 156 THR A O 1
ATOM 1240 N N . PHE A 1 157 ? 13.989 6.966 -19.006 1.00 85.88 157 PHE A N 1
ATOM 1241 C CA . PHE A 1 157 ? 12.613 7.462 -18.997 1.00 85.88 157 PHE A CA 1
ATOM 1242 C C . PHE A 1 157 ? 12.021 7.516 -20.408 1.00 85.88 157 PHE A C 1
ATOM 1244 O O . PHE A 1 157 ? 10.916 7.031 -20.619 1.00 85.88 157 PHE A O 1
ATOM 1251 N N . ASP A 1 158 ? 12.777 8.024 -21.385 1.00 84.75 158 ASP A N 1
ATOM 1252 C CA . ASP A 1 158 ? 12.356 8.080 -22.789 1.00 84.75 158 ASP A CA 1
ATOM 1253 C C . ASP A 1 158 ? 12.040 6.684 -23.337 1.00 84.75 158 ASP A C 1
ATOM 1255 O O . ASP A 1 158 ? 11.080 6.503 -24.083 1.00 84.75 158 ASP A O 1
ATOM 1259 N N . ARG A 1 159 ? 12.830 5.673 -22.949 1.00 86.62 159 ARG A N 1
ATOM 1260 C CA . ARG A 1 159 ? 12.534 4.275 -23.278 1.00 86.62 159 ARG A CA 1
ATOM 1261 C C . ARG A 1 159 ? 11.249 3.819 -22.605 1.00 86.62 159 ARG A C 1
ATOM 1263 O O . ARG A 1 159 ? 10.365 3.352 -23.313 1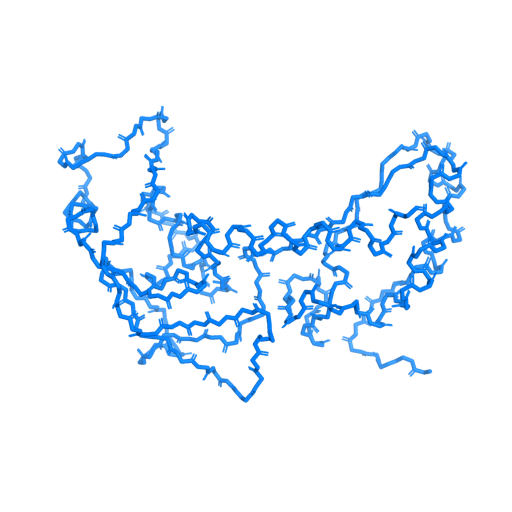.00 86.62 159 ARG A O 1
ATOM 1270 N N . LEU A 1 160 ? 11.127 3.998 -21.291 1.00 87.75 160 LEU A N 1
ATOM 1271 C CA . LEU A 1 160 ? 9.944 3.621 -20.513 1.00 87.75 160 LEU A CA 1
ATOM 1272 C C . LEU A 1 160 ? 8.655 4.214 -21.097 1.00 87.75 160 LEU A C 1
ATOM 1274 O O . LEU A 1 160 ? 7.690 3.491 -21.310 1.00 87.75 160 LEU A O 1
ATOM 1278 N N . SER A 1 161 ? 8.648 5.506 -21.408 1.00 83.81 161 SER A N 1
ATOM 1279 C CA . SER A 1 161 ? 7.481 6.200 -21.961 1.00 83.81 161 SER A CA 1
ATOM 1280 C C . SER A 1 161 ? 7.209 5.875 -23.432 1.00 83.81 161 SER A C 1
ATOM 1282 O O . SER A 1 161 ? 6.094 6.080 -23.909 1.00 83.81 161 SER A O 1
ATOM 1284 N N . SER A 1 162 ? 8.217 5.395 -24.168 1.00 84.69 162 SER A N 1
ATOM 1285 C CA . SER A 1 162 ? 8.055 4.925 -25.549 1.00 84.69 162 SER A CA 1
ATOM 1286 C C . SER A 1 162 ? 7.502 3.504 -25.644 1.00 84.69 162 SER A C 1
ATOM 1288 O O . SER A 1 162 ? 7.012 3.114 -26.708 1.00 84.69 162 SER A O 1
ATOM 1290 N N . LEU A 1 163 ? 7.577 2.726 -24.557 1.00 86.00 163 LEU A N 1
ATOM 1291 C CA . LEU A 1 163 ? 6.986 1.397 -24.504 1.00 86.00 163 LEU A CA 1
ATOM 1292 C C . LEU A 1 163 ? 5.464 1.525 -24.498 1.00 86.00 163 LEU A C 1
ATOM 1294 O O . LEU A 1 163 ? 4.873 2.290 -23.743 1.00 86.00 163 LEU A O 1
ATOM 1298 N N . SER A 1 164 ? 4.833 0.759 -25.380 1.00 85.19 164 SER A N 1
ATOM 1299 C CA . SER A 1 164 ? 3.370 0.704 -25.495 1.00 85.19 164 SER A CA 1
ATOM 1300 C C . SER A 1 164 ? 2.784 -0.530 -24.814 1.00 85.19 164 SER A C 1
ATOM 1302 O O . SER A 1 164 ? 1.567 -0.728 -24.836 1.00 85.19 164 SER A O 1
ATOM 1304 N N . ASP A 1 165 ? 3.642 -1.374 -24.246 1.00 91.75 165 ASP A N 1
ATOM 1305 C CA . ASP A 1 165 ? 3.323 -2.640 -23.618 1.00 91.75 165 ASP A CA 1
ATOM 1306 C C . ASP A 1 165 ? 3.866 -2.699 -22.185 1.00 91.75 165 ASP A C 1
ATOM 1308 O O . ASP A 1 165 ? 4.953 -2.216 -21.888 1.00 91.75 165 ASP A O 1
ATOM 1312 N N . CYS A 1 166 ? 3.102 -3.321 -21.294 1.00 92.56 166 CYS A N 1
ATOM 1313 C CA . CYS A 1 166 ? 3.527 -3.652 -19.935 1.00 92.56 166 CYS A CA 1
ATOM 1314 C C . CYS A 1 166 ? 2.892 -4.975 -19.513 1.00 92.56 166 CYS A C 1
ATOM 1316 O O . CYS A 1 166 ? 1.962 -5.460 -20.168 1.00 92.56 166 CYS A O 1
ATOM 1318 N N . PHE A 1 167 ? 3.387 -5.585 -18.443 1.00 94.81 167 PHE A N 1
ATOM 1319 C CA . PHE A 1 167 ? 2.796 -6.802 -17.911 1.00 94.81 167 PHE A CA 1
ATOM 1320 C C . PHE A 1 167 ? 1.398 -6.558 -17.337 1.00 94.81 167 PHE A C 1
ATOM 1322 O O . PHE A 1 167 ? 1.174 -5.656 -16.527 1.00 94.81 167 PHE A O 1
ATOM 1329 N N . ASP A 1 168 ? 0.462 -7.430 -17.707 1.00 94.50 168 ASP A N 1
ATOM 1330 C CA . ASP A 1 168 ? -0.858 -7.513 -17.094 1.00 94.50 168 ASP A CA 1
ATOM 1331 C C . ASP A 1 168 ? -0.737 -8.124 -15.697 1.00 94.50 168 ASP A C 1
ATOM 1333 O O . ASP A 1 168 ? -0.841 -9.332 -15.506 1.00 94.50 168 ASP A O 1
ATOM 1337 N N . SER A 1 169 ? -0.429 -7.273 -14.723 1.00 95.38 169 SER A N 1
ATOM 1338 C CA . SER A 1 169 ? -0.063 -7.682 -13.369 1.00 95.38 169 SER A CA 1
ATOM 1339 C C . SER A 1 169 ? -0.637 -6.727 -12.332 1.00 95.38 169 SER A C 1
ATOM 1341 O O . SER A 1 169 ? -0.845 -5.546 -12.635 1.00 95.38 169 SER A O 1
ATOM 1343 N N . ASP A 1 170 ? -0.869 -7.225 -11.116 1.00 95.50 170 ASP A N 1
ATOM 1344 C CA . ASP A 1 170 ? -1.184 -6.373 -9.967 1.00 95.50 170 ASP A CA 1
ATOM 1345 C C . ASP A 1 170 ? 0.058 -5.658 -9.418 1.00 95.50 170 ASP A C 1
ATOM 1347 O O . ASP A 1 170 ? -0.086 -4.672 -8.704 1.00 95.50 170 ASP A O 1
ATOM 1351 N N . PHE A 1 171 ? 1.266 -6.119 -9.760 1.00 94.44 171 PHE A N 1
ATOM 1352 C CA . PHE A 1 171 ? 2.531 -5.605 -9.234 1.00 94.44 171 PHE A CA 1
ATOM 1353 C C . PHE A 1 171 ? 3.310 -4.807 -10.284 1.00 94.44 171 PHE A C 1
ATOM 1355 O O . PHE A 1 171 ? 3.263 -5.100 -11.488 1.00 94.44 171 PHE A O 1
ATOM 1362 N N . ASP A 1 172 ? 4.058 -3.811 -9.816 1.00 93.19 172 ASP A N 1
ATOM 1363 C CA . ASP A 1 172 ? 5.099 -3.156 -10.603 1.00 93.19 172 ASP A CA 1
ATOM 1364 C C . ASP A 1 172 ? 6.334 -4.069 -10.681 1.00 93.19 172 ASP A C 1
ATOM 1366 O O . ASP A 1 172 ? 6.805 -4.595 -9.669 1.00 93.19 172 ASP A O 1
ATOM 1370 N N . GLN A 1 173 ? 6.855 -4.287 -11.894 1.00 94.31 173 GLN A N 1
ATOM 1371 C CA . GLN A 1 173 ? 7.896 -5.292 -12.149 1.00 94.31 173 GLN A CA 1
ATOM 1372 C C . GLN A 1 173 ? 9.201 -4.686 -12.678 1.00 94.31 173 GLN A C 1
ATOM 1374 O O . GLN A 1 173 ? 9.947 -5.321 -13.416 1.00 94.31 173 GLN A O 1
ATOM 1379 N N . TYR A 1 174 ? 9.504 -3.448 -12.295 1.00 93.12 174 TYR A N 1
ATOM 1380 C CA . TYR A 1 174 ? 10.620 -2.697 -12.873 1.00 93.12 174 TYR A CA 1
ATOM 1381 C C . TYR A 1 174 ? 11.978 -2.965 -12.217 1.00 93.12 174 TYR A C 1
ATOM 1383 O O . TYR A 1 174 ? 12.965 -2.408 -12.676 1.00 93.12 174 TYR A O 1
ATOM 1391 N N . GLY A 1 175 ? 12.059 -3.814 -11.189 1.00 92.69 175 GLY A N 1
ATOM 1392 C CA . GLY A 1 175 ? 13.290 -4.100 -10.441 1.00 92.69 175 GLY A CA 1
ATOM 1393 C C . GLY A 1 175 ? 13.393 -3.311 -9.134 1.00 92.69 175 GLY A C 1
ATOM 1394 O O . GLY A 1 175 ? 12.395 -2.805 -8.617 1.00 92.69 175 GLY A O 1
ATOM 1395 N N . ASP A 1 176 ? 14.606 -3.206 -8.597 1.00 90.00 176 ASP A N 1
ATOM 1396 C CA . ASP A 1 176 ? 14.882 -2.594 -7.299 1.00 90.00 176 ASP A CA 1
ATOM 1397 C C . ASP A 1 176 ? 15.478 -1.183 -7.428 1.00 90.00 176 ASP A C 1
ATOM 1399 O O . ASP A 1 176 ? 16.067 -0.781 -8.435 1.00 90.00 176 ASP A O 1
ATOM 1403 N N . THR A 1 177 ? 15.344 -0.393 -6.367 1.00 88.31 177 THR A N 1
ATOM 1404 C CA . THR A 1 177 ? 16.121 0.832 -6.156 1.00 88.31 177 THR A CA 1
ATOM 1405 C C . THR A 1 177 ? 16.662 0.850 -4.737 1.00 88.31 177 THR A C 1
ATOM 1407 O O . THR A 1 177 ? 15.944 0.562 -3.778 1.00 88.31 177 THR A O 1
ATOM 1410 N N . GLU A 1 178 ? 17.950 1.159 -4.603 1.00 83.06 178 GLU A N 1
ATOM 1411 C CA . GLU A 1 178 ? 18.635 1.153 -3.313 1.00 83.06 178 GLU A CA 1
ATOM 1412 C C . GLU A 1 178 ? 18.085 2.227 -2.365 1.00 83.06 178 GLU A C 1
ATOM 1414 O O . GLU A 1 178 ? 17.603 3.281 -2.783 1.00 83.06 178 GLU A O 1
ATOM 1419 N N . ALA A 1 179 ? 18.207 1.975 -1.057 1.00 77.44 179 ALA A N 1
ATOM 1420 C CA . ALA A 1 179 ? 17.795 2.933 -0.030 1.00 77.44 179 ALA A CA 1
ATOM 1421 C C . ALA A 1 179 ? 18.628 4.226 -0.044 1.00 77.44 179 ALA A C 1
ATOM 1423 O O . ALA A 1 179 ? 18.153 5.284 0.371 1.00 77.44 179 ALA A O 1
ATOM 1424 N N . PHE A 1 180 ? 19.875 4.137 -0.508 1.00 77.62 180 PHE A N 1
ATOM 1425 C CA . PHE A 1 180 ? 20.829 5.236 -0.553 1.00 77.62 180 PHE A CA 1
ATOM 1426 C C . PHE A 1 180 ? 21.262 5.482 -1.995 1.00 77.62 180 PHE A C 1
ATOM 1428 O O . PHE A 1 180 ? 21.364 4.549 -2.779 1.00 77.62 180 PHE A O 1
ATOM 1435 N N . GLY A 1 181 ? 21.540 6.739 -2.336 1.00 80.56 181 GLY A N 1
ATOM 1436 C CA . GLY A 1 181 ? 21.936 7.137 -3.686 1.00 80.56 181 GLY A CA 1
ATOM 1437 C C . GLY A 1 181 ? 21.020 8.200 -4.284 1.00 80.56 181 GLY A C 1
ATOM 1438 O O . GLY A 1 181 ? 19.977 8.551 -3.723 1.00 80.56 181 GLY A O 1
ATOM 1439 N N . VAL A 1 182 ? 21.448 8.737 -5.427 1.00 80.81 182 VAL A N 1
ATOM 1440 C CA . VAL A 1 182 ? 20.693 9.725 -6.205 1.00 80.81 182 VAL A CA 1
ATOM 1441 C C . VAL A 1 182 ? 20.002 8.981 -7.341 1.00 80.81 182 VAL A C 1
ATOM 1443 O O . VAL A 1 182 ? 20.653 8.531 -8.279 1.00 80.81 182 VAL A O 1
ATOM 1446 N N . PHE A 1 183 ? 18.686 8.843 -7.220 1.00 84.44 183 PHE A N 1
ATOM 1447 C CA . PHE A 1 183 ? 17.813 8.209 -8.206 1.00 84.44 183 PHE A CA 1
ATOM 1448 C C . PHE A 1 183 ? 16.652 9.157 -8.460 1.00 84.44 183 PHE A C 1
ATOM 1450 O O . PHE A 1 183 ? 16.157 9.712 -7.472 1.00 84.44 183 PHE A O 1
ATOM 1457 N N . PRO A 1 184 ? 16.212 9.320 -9.715 1.00 85.06 184 PRO A N 1
ATOM 1458 C CA . PRO A 1 184 ? 15.113 10.214 -10.027 1.00 85.06 184 PRO A CA 1
ATOM 1459 C C . PRO A 1 184 ? 13.815 9.728 -9.371 1.00 85.06 184 PRO A C 1
ATOM 1461 O O . PRO A 1 184 ? 13.562 8.524 -9.257 1.00 85.06 184 PRO A O 1
ATOM 1464 N N . ASP A 1 185 ? 12.977 10.671 -8.946 1.00 84.06 185 ASP A N 1
ATOM 1465 C CA . ASP A 1 185 ? 11.773 10.371 -8.165 1.00 84.06 185 ASP A CA 1
ATOM 1466 C C . ASP A 1 185 ? 10.767 9.504 -8.926 1.00 84.06 185 ASP A C 1
ATOM 1468 O O . ASP A 1 185 ? 10.098 8.665 -8.322 1.00 84.06 185 ASP A O 1
ATOM 1472 N N . TRP A 1 186 ? 10.687 9.637 -10.253 1.00 84.94 186 TRP A N 1
ATOM 1473 C CA . TRP A 1 186 ? 9.827 8.786 -11.081 1.00 84.94 186 TRP A CA 1
ATOM 1474 C C . TRP A 1 186 ? 10.256 7.313 -11.042 1.00 84.94 186 TRP A C 1
ATOM 1476 O O . TRP A 1 186 ? 9.408 6.425 -11.024 1.00 84.94 186 TRP A O 1
ATOM 1486 N N . GLN A 1 187 ? 11.560 7.027 -10.964 1.00 87.38 187 GLN A N 1
ATOM 1487 C CA . GLN A 1 187 ? 12.070 5.654 -10.916 1.00 87.38 187 GLN A CA 1
ATOM 1488 C C . GLN A 1 187 ? 11.698 5.001 -9.582 1.00 87.38 187 GLN A C 1
ATOM 1490 O O . GLN A 1 187 ? 11.219 3.867 -9.552 1.00 87.38 187 GLN A O 1
ATOM 1495 N N . ARG A 1 188 ? 11.826 5.756 -8.482 1.00 85.38 188 ARG A N 1
ATOM 1496 C CA . ARG A 1 188 ? 11.408 5.331 -7.135 1.00 85.38 188 ARG A CA 1
ATOM 1497 C C . ARG A 1 188 ? 9.904 5.091 -7.026 1.00 85.38 188 ARG A C 1
ATOM 1499 O O . ARG A 1 188 ? 9.471 4.432 -6.088 1.00 85.38 188 ARG A O 1
ATOM 1506 N N . GLN A 1 189 ? 9.100 5.641 -7.937 1.00 86.06 189 GLN A N 1
ATOM 1507 C CA . GLN A 1 189 ? 7.651 5.427 -7.992 1.00 86.06 189 GLN A CA 1
ATOM 1508 C C . GLN A 1 189 ? 7.252 4.111 -8.674 1.00 86.06 189 GLN A C 1
ATOM 1510 O O . GLN A 1 189 ? 6.089 3.735 -8.590 1.00 86.06 189 GLN A O 1
ATOM 1515 N N . LEU A 1 190 ? 8.187 3.408 -9.315 1.00 89.00 190 LEU A N 1
ATOM 1516 C CA . LEU A 1 190 ? 7.921 2.154 -10.027 1.00 89.00 190 LEU A CA 1
ATOM 1517 C C . LEU A 1 190 ? 8.719 0.968 -9.482 1.00 89.00 190 LEU A C 1
ATOM 1519 O O . LEU A 1 190 ? 8.310 -0.178 -9.632 1.00 89.00 190 LEU A O 1
ATOM 1523 N N . SER A 1 191 ? 9.873 1.216 -8.873 1.00 89.69 191 SER A N 1
ATOM 1524 C CA . SER A 1 191 ? 10.729 0.156 -8.351 1.00 89.69 191 SER A CA 1
ATOM 1525 C C . SER A 1 191 ? 10.324 -0.315 -6.956 1.00 89.69 191 SER A C 1
ATOM 1527 O O . SER A 1 191 ? 9.653 0.391 -6.190 1.00 89.69 191 SER A O 1
ATOM 1529 N N . LYS A 1 192 ? 10.795 -1.514 -6.603 1.00 87.25 192 LYS A N 1
ATOM 1530 C CA . LYS A 1 192 ? 10.807 -1.997 -5.223 1.00 87.25 192 LYS A CA 1
ATOM 1531 C C . LYS A 1 192 ? 11.868 -1.238 -4.428 1.00 87.25 192 LYS A C 1
ATOM 1533 O O . LYS A 1 192 ? 13.026 -1.133 -4.841 1.00 87.25 192 LYS A O 1
ATOM 1538 N N . PHE A 1 193 ? 11.495 -0.725 -3.260 1.00 78.75 193 PHE A N 1
ATOM 1539 C CA . PHE A 1 193 ? 12.435 -0.021 -2.392 1.00 78.75 193 PHE A CA 1
ATOM 1540 C C . PHE A 1 193 ? 13.280 -1.010 -1.582 1.00 78.75 193 PHE A C 1
ATOM 1542 O O . PHE A 1 193 ? 12.747 -1.823 -0.821 1.00 78.75 193 PHE A O 1
ATOM 1549 N N . ALA A 1 194 ? 14.603 -0.921 -1.741 1.00 72.12 194 ALA A N 1
ATOM 1550 C CA . ALA A 1 194 ? 15.599 -1.717 -1.023 1.00 72.12 194 ALA A CA 1
ATOM 1551 C C . ALA A 1 194 ? 15.347 -3.240 -1.055 1.00 72.12 194 ALA A C 1
ATOM 1553 O O . ALA A 1 194 ? 15.682 -3.935 -0.098 1.00 72.12 194 ALA A O 1
ATOM 1554 N N . SER A 1 195 ? 14.728 -3.751 -2.126 1.00 68.19 195 SER A N 1
ATOM 1555 C CA . SER A 1 195 ? 14.348 -5.165 -2.291 1.00 68.19 195 SER A CA 1
ATOM 1556 C C . SER A 1 195 ? 13.410 -5.718 -1.201 1.00 68.19 195 SER A C 1
ATOM 1558 O O . SER A 1 195 ? 13.268 -6.932 -1.073 1.00 68.19 195 SER A O 1
ATOM 1560 N N . VAL A 1 196 ? 12.769 -4.857 -0.394 1.00 67.62 196 VAL A N 1
ATOM 1561 C CA . VAL A 1 196 ? 11.928 -5.284 0.747 1.00 67.62 196 VAL A CA 1
ATOM 1562 C C . VAL A 1 196 ? 10.432 -5.266 0.422 1.00 67.62 196 VAL A C 1
ATOM 1564 O O . VAL A 1 196 ? 9.650 -5.908 1.118 1.00 67.62 196 VAL A O 1
ATOM 1567 N N . GLN A 1 197 ? 10.014 -4.527 -0.605 1.00 76.88 197 GLN A N 1
ATOM 1568 C CA . GLN A 1 197 ? 8.609 -4.171 -0.805 1.00 76.88 197 GLN A CA 1
ATOM 1569 C C . GLN A 1 197 ? 8.055 -4.701 -2.123 1.00 76.88 197 GLN A C 1
ATOM 1571 O O . GLN A 1 197 ? 8.598 -4.413 -3.186 1.00 76.88 197 GLN A O 1
ATOM 1576 N N . ASP A 1 198 ? 6.930 -5.408 -2.056 1.00 82.75 198 ASP A N 1
ATOM 1577 C CA . ASP A 1 198 ? 6.142 -5.783 -3.227 1.00 82.75 198 ASP A CA 1
ATOM 1578 C C . ASP A 1 198 ? 5.158 -4.656 -3.554 1.00 82.75 198 ASP A C 1
ATOM 1580 O O . ASP A 1 198 ? 4.087 -4.555 -2.960 1.00 82.75 198 ASP A O 1
ATOM 1584 N N . ARG A 1 199 ? 5.553 -3.766 -4.471 1.00 85.69 199 ARG A N 1
ATOM 1585 C CA . ARG A 1 199 ? 4.748 -2.600 -4.843 1.00 85.69 199 ARG A CA 1
ATOM 1586 C C . ARG A 1 199 ? 3.618 -2.989 -5.793 1.00 85.69 199 ARG A C 1
ATOM 1588 O O . ARG A 1 199 ? 3.865 -3.528 -6.875 1.00 85.69 199 ARG A O 1
ATOM 1595 N N . LEU A 1 200 ? 2.388 -2.665 -5.406 1.00 92.00 200 LEU A N 1
ATOM 1596 C CA . LEU A 1 200 ? 1.240 -2.776 -6.294 1.00 92.00 200 LEU A CA 1
ATOM 1597 C C . LEU A 1 200 ? 1.245 -1.677 -7.357 1.00 92.00 200 LEU A C 1
ATOM 1599 O O . LEU A 1 200 ? 1.597 -0.527 -7.102 1.00 92.00 200 LEU A O 1
ATOM 1603 N N . ARG A 1 201 ? 0.749 -2.033 -8.538 1.00 92.25 201 ARG A N 1
ATOM 1604 C CA . ARG A 1 201 ? 0.542 -1.147 -9.679 1.00 92.25 201 ARG A CA 1
ATOM 1605 C C . ARG A 1 201 ? -0.704 -0.286 -9.468 1.00 92.25 201 ARG A C 1
ATOM 1607 O O . ARG A 1 201 ? -1.689 -0.410 -10.191 1.00 92.25 201 ARG A O 1
ATOM 1614 N N . GLU A 1 202 ? -0.679 0.583 -8.462 1.00 90.56 202 GLU A N 1
ATOM 1615 C CA . GLU A 1 202 ? -1.826 1.406 -8.034 1.00 90.56 202 GLU A CA 1
ATOM 1616 C C . GLU A 1 202 ? -2.369 2.324 -9.140 1.00 90.56 202 GLU A C 1
ATOM 1618 O O . GLU A 1 202 ? -3.528 2.729 -9.118 1.00 90.56 202 GLU A O 1
ATOM 1623 N N . TRP A 1 203 ? -1.545 2.636 -10.137 1.00 90.06 203 TRP A N 1
ATOM 1624 C CA . TRP A 1 203 ? -1.938 3.421 -11.301 1.00 90.06 203 TRP A CA 1
ATOM 1625 C C . TRP A 1 203 ? -2.768 2.635 -12.327 1.00 90.06 203 TRP A C 1
ATOM 1627 O O . TRP A 1 203 ? -3.396 3.244 -13.193 1.00 90.06 203 TRP A O 1
ATOM 1637 N N . LYS A 1 204 ? -2.815 1.299 -12.241 1.00 92.06 204 LYS A N 1
ATOM 1638 C CA . LYS A 1 204 ? -3.683 0.468 -13.081 1.00 92.06 204 LYS A CA 1
ATOM 1639 C C . LYS A 1 204 ? -5.107 0.487 -12.509 1.00 92.06 204 LYS A C 1
ATOM 1641 O O . LYS A 1 204 ? -5.293 0.055 -11.368 1.00 92.06 204 LYS A O 1
ATOM 1646 N N . PRO A 1 205 ? -6.131 0.885 -13.290 1.00 92.88 205 PRO A N 1
ATOM 1647 C CA . PRO A 1 205 ? -7.496 1.037 -12.781 1.00 92.88 205 PRO A CA 1
ATOM 1648 C C . PRO A 1 205 ? -8.045 -0.203 -12.068 1.00 92.88 205 PRO A C 1
ATOM 1650 O O . PRO A 1 205 ? -8.616 -0.084 -10.994 1.00 92.88 205 PRO A O 1
ATOM 1653 N N . SER A 1 206 ? -7.793 -1.406 -12.595 1.00 93.12 206 SER A N 1
ATOM 1654 C CA . SER A 1 206 ? -8.278 -2.645 -11.971 1.00 93.12 206 SER A CA 1
ATOM 1655 C C . SER A 1 206 ? -7.667 -2.921 -10.593 1.00 93.12 206 SER A C 1
ATOM 1657 O O . SER A 1 206 ? -8.316 -3.530 -9.745 1.00 93.12 206 SER A O 1
ATOM 1659 N N . VAL A 1 207 ? -6.415 -2.507 -10.369 1.00 94.75 207 VAL A N 1
ATOM 1660 C CA . VAL A 1 207 ? -5.737 -2.650 -9.073 1.00 94.75 207 VAL A CA 1
ATOM 1661 C C . VAL A 1 207 ? -6.284 -1.603 -8.115 1.00 94.75 207 VAL A C 1
ATOM 1663 O O . VAL A 1 207 ? -6.676 -1.951 -7.007 1.00 94.75 207 VAL A O 1
ATOM 1666 N N . LEU A 1 208 ? -6.406 -0.349 -8.559 1.00 94.06 208 LEU A N 1
ATOM 1667 C CA . LEU A 1 208 ? -7.001 0.723 -7.762 1.00 94.06 208 LEU A CA 1
ATOM 1668 C C . LEU A 1 208 ? -8.430 0.388 -7.314 1.00 94.06 208 LEU A C 1
ATOM 1670 O O . LEU A 1 208 ? -8.749 0.536 -6.136 1.00 94.06 208 LEU A O 1
ATOM 1674 N N . ASP A 1 209 ? -9.267 -0.116 -8.223 1.00 95.94 209 ASP A N 1
ATOM 1675 C CA . ASP A 1 209 ? -10.637 -0.542 -7.922 1.00 95.94 209 ASP A CA 1
ATOM 1676 C C . ASP A 1 209 ? -10.649 -1.656 -6.869 1.00 95.94 209 ASP A C 1
ATOM 1678 O O . ASP A 1 209 ? -11.450 -1.630 -5.932 1.00 95.94 209 ASP A O 1
ATOM 1682 N N . LYS A 1 210 ? -9.723 -2.618 -6.977 1.00 95.38 210 LYS A N 1
ATOM 1683 C CA . LYS A 1 210 ? -9.548 -3.682 -5.981 1.00 95.38 210 LYS A CA 1
ATOM 1684 C C . LYS A 1 210 ? -9.177 -3.104 -4.611 1.00 95.38 210 LYS A C 1
ATOM 1686 O O . LYS A 1 210 ? -9.794 -3.484 -3.618 1.00 95.38 210 LYS A O 1
ATOM 1691 N N . LEU A 1 211 ? -8.230 -2.165 -4.548 1.00 94.69 211 LEU A N 1
ATOM 1692 C CA . LEU A 1 211 ? -7.826 -1.504 -3.300 1.00 94.69 211 LEU A CA 1
ATOM 1693 C C . LEU A 1 211 ? -8.983 -0.734 -2.659 1.00 94.69 211 LEU A C 1
ATOM 1695 O O . LEU A 1 211 ? -9.262 -0.899 -1.471 1.00 94.69 211 LEU A O 1
ATOM 1699 N N . GLN A 1 212 ? -9.709 0.055 -3.453 1.00 94.81 212 GLN A N 1
ATOM 1700 C CA . GLN A 1 212 ? -10.904 0.765 -2.996 1.00 94.81 212 GLN A CA 1
ATOM 1701 C C . GLN A 1 212 ? -11.956 -0.207 -2.460 1.00 94.81 212 GLN A C 1
ATOM 1703 O O . GLN A 1 212 ? -12.534 0.027 -1.397 1.00 94.81 212 GLN A O 1
ATOM 1708 N N . HIS A 1 213 ? -12.169 -1.327 -3.152 1.00 94.88 213 HIS A N 1
ATOM 1709 C CA . HIS A 1 213 ? -13.113 -2.345 -2.717 1.00 94.88 213 HIS A CA 1
ATOM 1710 C C . HIS A 1 213 ? -12.710 -2.974 -1.378 1.00 94.88 213 HIS A C 1
ATOM 1712 O O . HIS A 1 213 ? -13.550 -3.072 -0.484 1.00 94.88 213 HIS A O 1
ATOM 1718 N N . LEU A 1 214 ? -11.434 -3.330 -1.197 1.00 94.38 214 LEU A N 1
ATOM 1719 C CA . LEU A 1 214 ? -10.914 -3.859 0.070 1.00 94.38 214 LEU A CA 1
ATOM 1720 C C . LEU A 1 214 ? -11.102 -2.866 1.228 1.00 94.38 214 LEU A C 1
ATOM 1722 O O . LEU A 1 214 ? -11.538 -3.257 2.314 1.00 94.38 214 LEU A O 1
ATOM 1726 N N . HIS A 1 215 ? -10.870 -1.571 1.000 1.00 93.00 215 HIS A N 1
ATOM 1727 C CA . HIS A 1 215 ? -11.151 -0.535 1.998 1.00 93.00 215 HIS A CA 1
ATOM 1728 C C . HIS A 1 215 ? -12.640 -0.453 2.352 1.00 93.00 215 HIS A C 1
ATOM 1730 O O . HIS A 1 215 ? -12.993 -0.449 3.533 1.00 93.00 215 HIS A O 1
ATOM 1736 N N . CYS A 1 216 ? -13.523 -0.429 1.349 1.00 93.56 216 CYS A N 1
ATOM 1737 C CA . CYS A 1 216 ? -14.968 -0.410 1.574 1.00 93.56 216 CYS A CA 1
ATOM 1738 C C . CYS A 1 216 ? -15.442 -1.645 2.347 1.00 93.56 216 CYS A C 1
ATOM 1740 O O . CYS A 1 216 ? -16.262 -1.513 3.257 1.00 93.56 216 CYS A O 1
ATOM 1742 N N . LEU A 1 217 ? -14.914 -2.827 2.016 1.00 93.12 217 LEU A N 1
ATOM 1743 C CA . LEU A 1 217 ? -15.190 -4.062 2.744 1.00 93.12 217 LEU A CA 1
ATOM 1744 C C . LEU A 1 217 ? -14.709 -3.970 4.190 1.00 93.12 217 LEU A C 1
ATOM 1746 O O . LEU A 1 217 ? -15.456 -4.344 5.083 1.00 93.12 217 LEU A O 1
ATOM 1750 N N . THR A 1 218 ? -13.514 -3.427 4.433 1.00 93.38 218 THR A N 1
ATOM 1751 C CA . THR A 1 218 ? -12.961 -3.257 5.786 1.00 93.38 218 THR A CA 1
ATOM 1752 C C . THR A 1 218 ? -13.857 -2.380 6.651 1.00 93.38 218 THR A C 1
ATOM 1754 O O . THR A 1 218 ? -14.237 -2.786 7.747 1.00 93.38 218 THR A O 1
ATOM 1757 N N . ILE A 1 219 ? -14.241 -1.205 6.142 1.00 93.38 219 ILE A N 1
ATOM 1758 C CA . ILE A 1 219 ? -15.129 -0.277 6.854 1.00 93.38 219 ILE A CA 1
ATOM 1759 C C . ILE A 1 219 ? -16.472 -0.962 7.114 1.00 93.38 219 ILE A C 1
ATOM 1761 O O . ILE A 1 219 ? -16.874 -1.101 8.261 1.00 93.38 219 ILE A O 1
ATOM 1765 N N . SER A 1 220 ? -17.101 -1.511 6.070 1.00 93.88 220 SER A N 1
ATOM 1766 C CA . SER A 1 220 ? -18.398 -2.198 6.188 1.00 93.88 220 SER A CA 1
ATOM 1767 C C . SER A 1 220 ? -18.346 -3.426 7.102 1.00 93.88 220 SER A C 1
ATOM 1769 O O . SER A 1 220 ? -19.362 -3.861 7.634 1.00 93.88 220 SER A O 1
ATOM 1771 N N . MET A 1 221 ? -17.180 -4.054 7.247 1.00 93.75 221 MET A N 1
ATOM 1772 C CA . MET A 1 221 ? -16.989 -5.212 8.105 1.00 93.75 221 MET A CA 1
ATOM 1773 C C . MET A 1 221 ? -16.873 -4.804 9.572 1.00 93.75 221 MET A C 1
ATOM 1775 O O . MET A 1 221 ? -17.373 -5.549 10.417 1.00 93.75 221 MET A O 1
ATOM 1779 N N . LEU A 1 222 ? -16.204 -3.691 9.875 1.00 94.31 222 LEU A N 1
ATOM 1780 C CA . LEU A 1 222 ? -15.797 -3.319 11.232 1.00 94.31 222 LEU A CA 1
ATOM 1781 C C . LEU A 1 222 ? -16.666 -2.238 11.877 1.00 94.31 222 LEU A C 1
ATOM 1783 O O . LEU A 1 222 ? -16.773 -2.230 13.099 1.00 94.31 222 LEU A O 1
ATOM 1787 N N . ASP A 1 223 ? -17.268 -1.369 11.074 1.00 91.50 223 ASP A N 1
ATOM 1788 C CA . ASP A 1 223 ? -17.944 -0.146 11.503 1.00 91.50 223 ASP A CA 1
ATOM 1789 C C . ASP A 1 223 ? -19.310 -0.048 10.798 1.00 91.50 223 ASP A C 1
ATOM 1791 O O . ASP A 1 223 ? -19.418 0.471 9.684 1.00 91.50 223 ASP A O 1
ATOM 1795 N N . ILE A 1 224 ? -20.329 -0.673 11.409 1.00 71.75 224 ILE A N 1
ATOM 1796 C CA . ILE A 1 224 ? -21.704 -0.822 10.881 1.00 71.75 224 ILE A CA 1
ATOM 1797 C C . ILE A 1 224 ? -22.679 0.022 11.695 1.00 71.75 224 ILE A C 1
ATOM 1799 O O . ILE A 1 224 ? -22.686 -0.142 12.934 1.00 71.75 224 ILE A O 1
#